Protein AF-A0A972K551-F1 (afdb_monomer)

Solvent-accessible surface area (backbone atoms only — not comparable to full-atom values): 10094 Å² total; per-residue (Å²): 132,85,66,71,44,84,49,51,53,70,65,62,35,51,48,51,57,50,45,55,50,32,51,51,47,21,66,74,19,60,88,82,36,58,69,56,17,53,55,23,38,54,51,44,45,54,46,49,53,51,50,55,54,34,23,73,74,47,55,75,64,53,15,46,87,62,28,58,62,60,68,68,56,25,56,49,48,54,52,28,50,75,71,72,62,58,82,88,54,90,62,55,42,43,60,56,28,51,49,50,52,50,47,52,51,28,50,48,51,20,34,52,31,49,50,51,52,54,52,50,53,55,36,52,75,70,68,43,84,66,73,28,97,83,71,46,57,78,66,52,62,53,47,39,50,52,50,21,54,50,25,48,52,48,36,54,53,50,50,54,53,48,54,49,50,48,55,51,50,21,62,75,71,72,36,64,54,70,58,19,57,71,74,16,43,42,108

Sequence (187 aa):
MKQEVYVWDILVRVFHWSLVLFFLLAYLSGDEWDDLHIYSGYIILALLVTRIVWGFIGSRYARFSGFVTSPEKMLSYLKDLLSGKPEHYVGHNPAGGWMILALLLSLSLTGLTGYALEQGYQLMDMGIPVVVEQLVDDDEEELLEEVHEFFAGLSLFLIGVHVLGVLVSSRVHKENLIKAMITGYKQ

Secondary structure (DSSP, 8-state):
-PPPEE-S-HHHHHHHHHHHHHHHHHHHHTTT-HHHHHHHHHHHHHHHHHHHHHHHHS-TTTSHHHH---HHHHHHHHHHHHTT-PPP-SS--HHHHHHHHHHHHHHHHHHHHHHHHHHHHHHHHTT---S-TTT--HHHHHHHHHHHHHHHHHHHHHHHHHHHHHHHHHHHHT--HHHHHHHSEE-

Nearest PDB structures (foldseek):
  2cmr-assembly1_A  TM=3.901E-01  e=1.584E+00  Human immunodeficiency virus 1
  5c21-assembly1_A  TM=4.285E-01  e=6.332E+00  Escherichia coli
  5c21-assembly1_B  TM=2.983E-01  e=4.705E+00  Escherichia coli

Structure (mmCIF, N/CA/C/O backbone):
data_AF-A0A972K551-F1
#
_entry.id   AF-A0A972K551-F1
#
loop_
_atom_site.group_PDB
_atom_site.id
_atom_site.type_symbol
_atom_site.label_atom_id
_atom_site.label_alt_id
_atom_site.label_comp_id
_atom_site.label_asym_id
_atom_site.label_entity_id
_atom_site.label_seq_id
_atom_site.pdbx_PDB_ins_code
_atom_site.Cartn_x
_atom_site.Cartn_y
_atom_site.Cartn_z
_atom_site.occupancy
_atom_site.B_iso_or_equiv
_atom_site.auth_seq_id
_atom_site.auth_comp_id
_atom_site.auth_asym_id
_atom_site.auth_atom_id
_atom_site.pdbx_PDB_model_num
ATOM 1 N N . MET A 1 1 ? -20.601 -12.471 25.475 1.00 50.19 1 MET A N 1
ATOM 2 C CA . MET A 1 1 ? -20.518 -12.685 24.014 1.00 50.19 1 MET A CA 1
ATOM 3 C C . MET A 1 1 ? -19.656 -11.574 23.444 1.00 50.19 1 MET A C 1
ATOM 5 O O . MET A 1 1 ? -19.957 -10.426 23.743 1.00 50.19 1 MET A O 1
ATOM 9 N N . LYS A 1 2 ? -18.568 -11.883 22.727 1.00 59.91 2 LYS A N 1
ATOM 10 C CA . LYS A 1 2 ? -17.804 -10.845 22.016 1.00 59.91 2 LYS A CA 1
ATOM 11 C C . LYS A 1 2 ? -18.680 -10.322 20.872 1.00 59.91 2 LYS A C 1
ATOM 13 O O . LYS A 1 2 ? -19.263 -11.141 20.163 1.00 59.91 2 LYS A O 1
ATOM 18 N N . GLN A 1 3 ? -18.866 -9.009 20.768 1.00 73.25 3 GLN A N 1
ATOM 19 C CA . GLN A 1 3 ? -19.660 -8.414 19.693 1.00 73.25 3 GLN A CA 1
ATOM 20 C C . GLN A 1 3 ? -18.787 -8.329 18.442 1.00 73.25 3 GLN A C 1
ATOM 22 O O . GLN A 1 3 ? -17.761 -7.664 18.465 1.00 73.25 3 GLN A O 1
ATOM 27 N N . GLU A 1 4 ? -19.180 -9.011 17.368 1.00 80.69 4 GLU A N 1
ATOM 28 C CA . GLU A 1 4 ? -18.451 -8.959 16.101 1.00 80.69 4 GLU A CA 1
ATOM 29 C C . GLU A 1 4 ? -18.972 -7.810 15.233 1.00 80.69 4 GLU A C 1
ATOM 31 O O . GLU A 1 4 ? -20.173 -7.703 14.977 1.00 80.69 4 GLU A O 1
ATOM 36 N N . VAL A 1 5 ? -18.067 -6.950 14.768 1.00 84.12 5 VAL A N 1
ATOM 37 C CA . VAL A 1 5 ? -18.377 -5.831 13.869 1.00 84.12 5 VAL A CA 1
ATOM 38 C C . VAL A 1 5 ? -17.837 -6.151 12.482 1.00 84.12 5 VAL A C 1
ATOM 40 O O . VAL A 1 5 ? -16.677 -6.534 12.333 1.00 84.12 5 VAL A O 1
ATOM 43 N N . TYR A 1 6 ? -18.670 -5.988 11.453 1.00 87.75 6 TYR A N 1
ATOM 44 C CA . TYR A 1 6 ? -18.227 -6.100 10.065 1.00 87.75 6 TYR A CA 1
ATOM 45 C C . TYR A 1 6 ? -17.461 -4.836 9.665 1.00 87.75 6 TYR A C 1
ATOM 47 O O . TYR A 1 6 ? -18.050 -3.759 9.552 1.00 87.75 6 TYR A O 1
ATOM 55 N N . VAL A 1 7 ? -16.148 -4.968 9.484 1.00 87.00 7 VAL A N 1
ATOM 56 C CA . VAL A 1 7 ? -15.240 -3.841 9.226 1.00 87.00 7 VAL A CA 1
ATOM 57 C C . VAL A 1 7 ? -14.707 -3.889 7.799 1.00 87.00 7 VAL A C 1
ATOM 59 O O . VAL A 1 7 ? -14.748 -2.880 7.099 1.00 87.00 7 VAL A O 1
ATOM 62 N N . TRP A 1 8 ? -14.244 -5.052 7.340 1.00 88.69 8 TRP A N 1
ATOM 63 C CA . TRP A 1 8 ? -13.616 -5.180 6.023 1.00 88.69 8 TRP A CA 1
ATOM 64 C C . TRP A 1 8 ? -14.617 -5.710 5.019 1.00 88.69 8 TRP A C 1
ATOM 66 O O . TRP A 1 8 ? -15.033 -6.860 5.130 1.00 88.69 8 TRP A O 1
ATOM 76 N N . ASP A 1 9 ? -14.984 -4.898 4.030 1.00 92.81 9 ASP A N 1
ATOM 77 C CA . ASP A 1 9 ? -15.837 -5.356 2.938 1.00 92.81 9 ASP A CA 1
ATOM 78 C C . ASP A 1 9 ? -15.111 -6.343 2.006 1.00 92.81 9 ASP A C 1
ATOM 80 O O . ASP A 1 9 ? -13.885 -6.464 2.023 1.00 92.81 9 ASP A O 1
ATOM 84 N N . ILE A 1 10 ? -15.884 -7.099 1.219 1.00 94.12 10 ILE A N 1
ATOM 85 C CA . ILE A 1 10 ? -15.344 -8.152 0.347 1.00 94.12 10 ILE A CA 1
ATOM 86 C C . ILE A 1 10 ? -14.331 -7.613 -0.666 1.00 94.12 10 ILE A C 1
ATOM 88 O O . ILE A 1 10 ? -13.338 -8.288 -0.922 1.00 94.12 10 ILE A O 1
ATOM 92 N N . LEU A 1 11 ? -14.536 -6.402 -1.196 1.00 94.00 11 LEU A N 1
ATOM 93 C CA . LEU A 1 11 ? -13.648 -5.822 -2.199 1.00 94.00 11 LEU A CA 1
ATOM 94 C C . LEU A 1 11 ? -12.282 -5.536 -1.582 1.00 94.00 11 LEU A C 1
ATOM 96 O O . LEU A 1 11 ? -11.270 -5.918 -2.160 1.00 94.00 11 LEU A O 1
ATOM 100 N N . VAL A 1 12 ? -12.243 -4.953 -0.379 1.00 95.00 12 VAL A N 1
ATOM 101 C CA . VAL A 1 12 ? -10.981 -4.706 0.340 1.00 95.00 12 VAL A CA 1
ATOM 102 C C . VAL A 1 12 ? -10.237 -6.012 0.629 1.00 95.00 12 VAL A C 1
ATOM 104 O O . VAL A 1 12 ? -9.014 -6.057 0.501 1.00 95.00 12 VAL A O 1
ATOM 107 N N . ARG A 1 13 ? -10.954 -7.089 0.978 1.00 96.25 13 ARG A N 1
ATOM 108 C CA . ARG A 1 13 ? -10.337 -8.401 1.246 1.00 96.25 13 ARG A CA 1
ATOM 109 C C . ARG A 1 13 ? -9.777 -9.050 -0.013 1.00 96.25 13 ARG A C 1
ATOM 111 O O . ARG A 1 13 ? -8.641 -9.514 0.015 1.00 96.25 13 ARG A O 1
ATOM 118 N N . VAL A 1 14 ? -10.546 -9.055 -1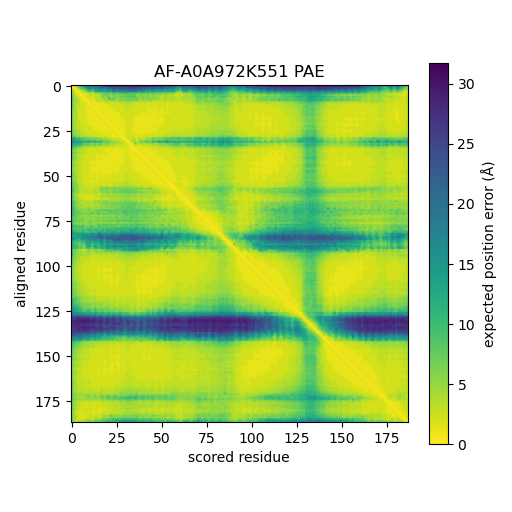.101 1.00 97.31 14 VAL A N 1
ATOM 119 C CA . VAL A 1 14 ? -10.090 -9.578 -2.397 1.00 97.31 14 VAL A CA 1
ATOM 120 C C . VAL A 1 14 ? -8.883 -8.783 -2.879 1.00 97.31 14 VAL A C 1
ATOM 122 O O . VAL A 1 14 ? -7.848 -9.382 -3.135 1.00 97.31 14 VAL A O 1
ATOM 125 N N . PHE A 1 15 ? -8.967 -7.449 -2.884 1.00 97.50 15 PHE A N 1
ATOM 126 C CA . PHE A 1 15 ? -7.841 -6.578 -3.219 1.00 97.50 15 PHE A CA 1
ATOM 127 C C . PHE A 1 15 ? -6.585 -6.938 -2.422 1.00 97.50 15 PHE A C 1
ATOM 129 O O . PHE A 1 15 ? -5.532 -7.138 -3.011 1.00 97.50 15 PHE A O 1
ATOM 136 N N . HIS A 1 16 ? -6.694 -7.049 -1.097 1.00 98.06 16 HIS A N 1
ATOM 137 C CA . HIS A 1 16 ? -5.543 -7.302 -0.236 1.00 98.06 16 HIS A CA 1
ATOM 138 C C . HIS A 1 16 ? -4.875 -8.643 -0.539 1.00 98.06 16 HIS A C 1
ATOM 140 O O . HIS A 1 16 ? -3.664 -8.697 -0.723 1.00 98.06 16 HIS A O 1
ATOM 146 N N . TRP A 1 17 ? -5.641 -9.735 -0.590 1.00 98.19 17 TRP A N 1
ATOM 147 C CA . TRP A 1 17 ? -5.058 -11.060 -0.818 1.00 98.19 17 TRP A CA 1
ATOM 148 C C . TRP A 1 17 ? -4.560 -11.242 -2.252 1.00 98.19 17 TRP A C 1
ATOM 150 O O . TRP A 1 17 ? -3.540 -11.897 -2.450 1.00 98.19 17 TRP A O 1
ATOM 160 N N . SER A 1 18 ? -5.211 -10.610 -3.232 1.00 98.44 18 SER A N 1
ATOM 161 C CA . SER A 1 18 ? -4.682 -10.520 -4.592 1.00 98.44 18 SER A CA 1
ATOM 162 C C . SER A 1 18 ? -3.380 -9.723 -4.627 1.00 98.44 18 SER A C 1
ATOM 164 O O . SER A 1 18 ? -2.417 -10.186 -5.224 1.00 98.44 18 SER A O 1
ATOM 166 N N . LEU A 1 19 ? -3.306 -8.577 -3.944 1.00 98.56 19 LEU A N 1
ATOM 167 C CA . LEU A 1 19 ? -2.094 -7.761 -3.897 1.00 98.56 19 LEU A CA 1
ATOM 168 C C . LEU A 1 19 ? -0.929 -8.530 -3.267 1.00 98.56 19 LEU A C 1
ATOM 170 O O . LEU A 1 19 ? 0.165 -8.508 -3.812 1.00 98.56 19 LEU A O 1
ATOM 174 N N . VAL A 1 20 ? -1.167 -9.253 -2.167 1.00 98.38 20 VAL A N 1
ATOM 175 C CA . VAL A 1 20 ? -0.150 -10.117 -1.542 1.00 98.38 20 VAL A CA 1
ATOM 176 C C . VAL A 1 20 ? 0.344 -11.180 -2.522 1.00 98.38 20 VAL A C 1
ATOM 178 O O . VAL A 1 20 ? 1.550 -11.364 -2.656 1.00 98.38 20 VAL A O 1
ATOM 181 N N . LEU A 1 21 ? -0.568 -11.866 -3.218 1.00 98.50 21 LEU A N 1
ATOM 182 C CA . LEU A 1 21 ? -0.208 -12.894 -4.193 1.00 98.50 21 LEU A CA 1
ATOM 183 C C . LEU A 1 21 ? 0.630 -12.318 -5.340 1.00 98.50 21 LEU A C 1
ATOM 185 O O . LEU A 1 21 ? 1.715 -12.822 -5.602 1.00 98.50 21 LEU A O 1
ATOM 189 N N . PHE A 1 22 ? 0.148 -11.269 -6.006 1.00 98.50 22 PHE A N 1
ATOM 190 C CA . PHE A 1 22 ? 0.832 -10.714 -7.174 1.00 98.50 22 PHE A CA 1
ATOM 191 C C . PHE A 1 22 ? 2.119 -9.980 -6.812 1.00 98.50 22 PHE A C 1
ATOM 193 O O . PHE A 1 22 ? 3.065 -10.042 -7.586 1.00 98.50 22 PHE A O 1
ATOM 200 N N . PHE A 1 23 ? 2.209 -9.364 -5.630 1.00 98.25 23 PHE A N 1
ATOM 201 C CA . PHE A 1 23 ? 3.476 -8.821 -5.139 1.00 98.25 23 PHE A CA 1
ATOM 202 C C . PHE A 1 23 ? 4.516 -9.927 -4.942 1.00 98.25 23 PHE A C 1
ATOM 204 O O . PHE A 1 23 ? 5.654 -9.773 -5.367 1.00 98.25 23 PHE A O 1
ATOM 211 N N . LEU A 1 24 ? 4.133 -11.058 -4.334 1.00 97.62 24 LEU A N 1
ATOM 212 C CA . LEU A 1 24 ? 5.043 -12.194 -4.168 1.00 97.62 24 LEU A CA 1
ATOM 213 C C . LEU A 1 24 ? 5.463 -12.793 -5.511 1.00 97.62 24 LEU A C 1
ATOM 215 O O . LEU A 1 24 ? 6.631 -13.130 -5.665 1.00 97.62 24 LEU A O 1
ATOM 219 N N . LEU A 1 25 ? 4.536 -12.915 -6.466 1.00 97.94 25 LEU A N 1
ATOM 220 C CA . LEU A 1 25 ? 4.863 -13.380 -7.814 1.00 97.94 25 LEU A CA 1
ATOM 221 C C . LEU A 1 25 ? 5.857 -12.431 -8.485 1.00 97.94 25 LEU A C 1
ATOM 223 O O . LEU A 1 25 ? 6.923 -12.896 -8.861 1.00 97.94 25 LEU A O 1
ATOM 227 N N . ALA A 1 26 ? 5.559 -11.128 -8.531 1.00 97.44 26 ALA A N 1
ATOM 228 C CA . ALA A 1 26 ? 6.435 -10.121 -9.128 1.00 97.44 26 ALA A CA 1
ATOM 229 C C . ALA A 1 26 ? 7.831 -10.111 -8.488 1.00 97.44 26 ALA A C 1
ATOM 231 O O . ALA A 1 26 ? 8.835 -10.096 -9.190 1.00 97.44 26 ALA A O 1
ATOM 232 N N . TYR A 1 27 ? 7.902 -10.148 -7.155 1.00 95.62 27 TYR A N 1
ATOM 233 C CA . TYR A 1 27 ? 9.174 -10.095 -6.437 1.00 95.62 27 TYR A CA 1
ATOM 234 C C . TYR A 1 27 ? 10.030 -11.347 -6.661 1.00 95.62 27 TYR A C 1
ATOM 236 O O . TYR A 1 27 ? 11.239 -11.240 -6.808 1.00 95.62 27 TYR A O 1
ATOM 244 N N . LEU A 1 28 ? 9.419 -12.537 -6.691 1.00 96.06 28 LEU A N 1
ATOM 245 C CA . LEU A 1 28 ? 10.151 -13.791 -6.899 1.00 96.06 28 LEU A CA 1
ATOM 246 C C . LEU A 1 28 ? 10.519 -14.040 -8.364 1.00 96.06 28 LEU A C 1
ATOM 248 O O . LEU A 1 28 ? 11.421 -14.828 -8.624 1.00 96.06 28 LEU A O 1
ATOM 252 N N . SER A 1 29 ? 9.805 -13.425 -9.306 1.00 96.31 29 SER A N 1
ATOM 253 C CA . SER A 1 29 ? 10.041 -13.603 -10.737 1.00 96.31 29 SER A CA 1
ATOM 254 C C . SER A 1 29 ? 10.959 -12.551 -11.353 1.00 96.31 29 SER A C 1
ATOM 256 O O . SER A 1 29 ? 11.309 -12.716 -12.514 1.00 96.31 29 SER A O 1
ATOM 258 N N . GLY A 1 30 ? 11.312 -11.489 -10.618 1.00 87.81 30 GLY A N 1
ATOM 259 C CA . GLY A 1 30 ? 11.998 -10.308 -11.159 1.00 87.81 30 GLY A CA 1
ATOM 260 C C . GLY A 1 30 ? 13.352 -10.571 -11.819 1.00 87.81 30 GLY A C 1
ATOM 261 O O . GLY A 1 30 ? 13.707 -9.832 -12.722 1.00 87.81 30 GLY A O 1
ATOM 262 N N . ASP A 1 31 ? 14.057 -11.635 -11.422 1.00 84.25 31 ASP A N 1
ATOM 263 C CA . ASP A 1 31 ? 15.406 -11.931 -11.933 1.00 84.25 31 ASP A CA 1
ATOM 264 C C . ASP A 1 31 ? 15.439 -13.028 -13.013 1.00 84.25 31 ASP A C 1
ATOM 266 O O . ASP A 1 31 ? 16.435 -13.178 -13.720 1.00 84.25 31 ASP A O 1
ATOM 270 N N . GLU A 1 32 ? 14.398 -13.864 -13.100 1.00 88.44 32 GLU A N 1
ATOM 271 C CA . GLU A 1 32 ? 14.419 -15.074 -13.940 1.00 88.44 32 GLU A CA 1
ATOM 272 C C . GLU A 1 32 ? 13.278 -15.136 -14.961 1.00 88.44 32 GLU A C 1
ATOM 274 O O . GLU A 1 32 ? 13.456 -15.736 -16.023 1.00 88.44 32 GLU A O 1
ATOM 279 N N . TRP A 1 33 ? 12.102 -14.577 -14.649 1.00 92.50 33 TRP A N 1
ATOM 280 C CA . TRP A 1 33 ? 10.877 -14.728 -15.443 1.00 92.50 33 TRP A CA 1
ATOM 281 C C . TRP A 1 33 ? 10.208 -13.368 -15.701 1.00 92.50 33 TRP A C 1
ATOM 283 O O . TRP A 1 33 ? 9.172 -13.052 -15.102 1.00 92.50 33 TRP A O 1
ATOM 293 N N . ASP A 1 34 ? 10.773 -12.612 -16.644 1.00 90.38 34 ASP A N 1
ATOM 294 C CA . ASP A 1 34 ? 10.362 -11.245 -17.008 1.00 90.38 34 ASP A CA 1
ATOM 295 C C . ASP A 1 34 ? 8.859 -11.128 -17.283 1.00 90.38 34 ASP A C 1
ATOM 297 O O . ASP A 1 34 ? 8.176 -10.314 -16.662 1.00 90.38 34 ASP A O 1
ATOM 301 N N . ASP A 1 35 ? 8.298 -12.012 -18.117 1.00 94.81 35 ASP A N 1
ATOM 302 C CA . ASP A 1 35 ? 6.862 -12.021 -18.425 1.00 94.81 35 ASP A CA 1
ATOM 303 C C . ASP A 1 35 ? 6.011 -12.079 -17.147 1.00 94.81 35 ASP A C 1
ATOM 305 O O . ASP A 1 35 ? 5.054 -11.320 -16.972 1.00 94.81 35 ASP A O 1
ATOM 309 N N . LEU A 1 36 ? 6.353 -12.982 -16.219 1.00 97.12 36 LEU A N 1
ATOM 310 C CA . LEU A 1 36 ? 5.590 -13.134 -14.982 1.00 97.12 36 LEU A CA 1
ATOM 311 C C . LEU A 1 36 ? 5.729 -11.896 -14.092 1.00 97.12 36 LEU A C 1
ATOM 313 O O . LEU A 1 36 ? 4.741 -11.506 -13.459 1.00 97.12 36 LEU A O 1
ATOM 317 N N . HIS A 1 37 ? 6.909 -11.274 -14.066 1.00 97.56 37 HIS A N 1
ATOM 318 C CA . HIS A 1 37 ? 7.152 -10.033 -13.338 1.00 97.56 37 HIS A CA 1
ATOM 319 C C . HIS A 1 37 ? 6.289 -8.896 -13.897 1.00 97.56 37 HIS A C 1
ATOM 321 O O . HIS A 1 37 ? 5.494 -8.303 -13.160 1.00 97.56 37 HIS A O 1
ATOM 327 N N . ILE A 1 38 ? 6.358 -8.672 -15.211 1.00 96.50 38 ILE A N 1
ATOM 328 C CA . ILE A 1 38 ? 5.651 -7.606 -15.929 1.00 96.50 38 ILE A CA 1
ATOM 329 C C . ILE A 1 38 ? 4.132 -7.767 -15.786 1.00 96.50 38 ILE A C 1
ATOM 331 O O . ILE A 1 38 ? 3.441 -6.845 -15.336 1.00 96.50 38 ILE A O 1
ATOM 335 N N . TYR A 1 39 ? 3.586 -8.957 -16.076 1.00 97.81 39 TYR A N 1
ATOM 336 C CA . TYR A 1 39 ? 2.144 -9.199 -15.944 1.00 97.81 39 TYR A CA 1
ATOM 337 C C . TYR A 1 39 ? 1.663 -9.056 -14.496 1.00 97.81 39 TYR A C 1
ATOM 339 O O . TYR A 1 39 ? 0.578 -8.515 -14.256 1.00 97.81 39 TYR A O 1
ATOM 347 N N . SER A 1 40 ? 2.461 -9.495 -13.517 1.00 98.25 40 SER A N 1
ATOM 348 C CA . SER A 1 40 ? 2.142 -9.284 -12.101 1.00 98.25 40 SER A CA 1
ATOM 349 C C . SER A 1 40 ? 2.135 -7.793 -11.750 1.00 98.25 40 SER A C 1
ATOM 351 O O . SER A 1 40 ? 1.209 -7.340 -11.074 1.00 98.25 40 SER A O 1
ATOM 353 N N . GLY A 1 41 ? 3.090 -7.014 -12.267 1.00 98.00 41 GLY A N 1
ATOM 354 C CA . GLY A 1 41 ? 3.145 -5.557 -12.133 1.00 98.00 41 GLY A CA 1
ATOM 355 C C . GLY A 1 41 ? 1.894 -4.855 -12.671 1.00 98.00 41 GLY A C 1
ATOM 356 O O . GLY A 1 41 ? 1.288 -4.037 -11.973 1.00 98.00 41 GLY A O 1
ATOM 357 N N . TYR A 1 42 ? 1.420 -5.233 -13.861 1.00 98.31 42 TYR A N 1
ATOM 358 C CA . TYR A 1 42 ? 0.181 -4.687 -14.431 1.00 98.31 42 TYR A CA 1
ATOM 359 C C . TYR A 1 42 ? -1.056 -5.017 -13.593 1.00 98.31 42 TYR A C 1
ATOM 361 O O . TYR A 1 42 ? -1.925 -4.161 -13.386 1.00 98.31 42 TYR A O 1
ATOM 369 N N . ILE A 1 43 ? -1.139 -6.238 -13.059 1.00 98.50 43 ILE A N 1
ATOM 370 C CA . ILE A 1 43 ? -2.238 -6.624 -12.171 1.00 98.50 43 ILE A CA 1
ATOM 371 C C . ILE A 1 43 ? -2.180 -5.826 -10.864 1.00 98.50 43 ILE A C 1
ATOM 373 O O . ILE A 1 43 ? -3.217 -5.345 -10.401 1.00 98.50 43 ILE A O 1
ATOM 377 N N . ILE A 1 44 ? -0.990 -5.624 -10.288 1.00 98.69 44 ILE A N 1
ATOM 378 C CA . ILE A 1 44 ? -0.795 -4.769 -9.110 1.00 98.69 44 ILE A CA 1
ATOM 379 C C . ILE A 1 44 ? -1.283 -3.346 -9.399 1.00 98.69 44 ILE A C 1
ATOM 381 O O . ILE A 1 44 ? -2.087 -2.827 -8.626 1.00 98.69 44 ILE A O 1
ATOM 385 N N . LEU A 1 45 ? -0.890 -2.733 -10.519 1.00 98.44 45 LEU A N 1
ATOM 386 C CA . LEU A 1 45 ? -1.364 -1.398 -10.905 1.00 98.44 45 LEU A CA 1
ATOM 387 C C . LEU A 1 45 ? -2.895 -1.329 -11.002 1.00 98.44 45 LEU A C 1
ATOM 389 O O . LEU A 1 45 ? -3.515 -0.424 -10.436 1.00 98.44 45 LEU A O 1
ATOM 393 N N . ALA A 1 46 ? -3.530 -2.311 -11.646 1.00 98.38 46 ALA A N 1
ATOM 394 C CA . ALA A 1 46 ? -4.989 -2.377 -11.747 1.00 98.38 46 ALA A CA 1
ATOM 395 C C . ALA A 1 46 ? -5.669 -2.513 -10.367 1.00 98.38 46 ALA A C 1
ATOM 397 O O . ALA A 1 46 ? -6.686 -1.862 -10.085 1.00 98.38 46 ALA A O 1
ATOM 398 N N . LEU A 1 47 ? -5.091 -3.322 -9.474 1.00 98.50 47 LEU A N 1
ATOM 399 C CA . LEU A 1 47 ? -5.537 -3.458 -8.087 1.00 98.50 47 LEU A CA 1
ATOM 400 C C . LEU A 1 47 ? -5.394 -2.133 -7.324 1.00 98.50 47 LEU A C 1
ATOM 402 O O . LEU A 1 47 ? -6.326 -1.737 -6.619 1.00 98.50 47 LEU A O 1
ATOM 406 N N . LEU A 1 48 ? -4.269 -1.428 -7.474 1.00 98.25 48 LEU A N 1
ATOM 407 C CA . LEU A 1 48 ? -4.015 -0.139 -6.823 1.00 98.25 48 LEU A CA 1
ATOM 408 C C . LEU A 1 48 ? -5.024 0.919 -7.269 1.00 98.25 48 LEU A C 1
ATOM 410 O O . LEU A 1 48 ? -5.640 1.555 -6.414 1.00 98.25 48 LEU A O 1
ATOM 414 N N . VAL A 1 49 ? -5.278 1.049 -8.576 1.00 98.25 49 VAL A N 1
ATOM 415 C CA . VAL A 1 49 ? -6.313 1.951 -9.111 1.00 98.25 49 VAL A CA 1
ATOM 416 C C . VAL A 1 49 ? -7.672 1.628 -8.492 1.00 98.25 49 VAL A C 1
ATOM 418 O O . VAL A 1 49 ? -8.345 2.515 -7.959 1.00 98.25 49 VAL A O 1
ATOM 421 N N . THR A 1 50 ? -8.047 0.346 -8.475 1.00 97.38 50 THR A N 1
ATOM 422 C CA . THR A 1 50 ? -9.301 -0.114 -7.862 1.00 97.38 50 THR A CA 1
ATOM 423 C C . THR A 1 50 ? -9.380 0.290 -6.390 1.00 97.38 50 THR A C 1
ATOM 425 O O . THR A 1 50 ? -10.398 0.817 -5.931 1.00 97.38 50 THR A O 1
ATOM 428 N N . ARG A 1 51 ? -8.298 0.094 -5.629 1.00 97.12 51 ARG A N 1
ATOM 429 C CA . ARG A 1 51 ? -8.257 0.431 -4.205 1.00 97.12 51 ARG A CA 1
ATOM 430 C C . ARG A 1 51 ? -8.313 1.928 -3.952 1.00 97.12 51 ARG A C 1
ATOM 432 O O . ARG A 1 51 ? -8.995 2.323 -3.002 1.00 97.12 51 ARG A O 1
ATOM 439 N N . ILE A 1 52 ? -7.619 2.730 -4.759 1.00 96.88 52 ILE A N 1
ATOM 440 C CA . ILE A 1 52 ? -7.623 4.193 -4.678 1.00 96.88 52 ILE A CA 1
ATOM 441 C C . ILE A 1 52 ? -9.046 4.699 -4.903 1.00 96.88 52 ILE A C 1
ATOM 443 O O . ILE A 1 52 ? -9.578 5.389 -4.036 1.00 96.88 52 ILE A O 1
ATOM 447 N N . VAL A 1 53 ? -9.711 4.268 -5.981 1.00 97.31 53 VAL A N 1
ATOM 448 C CA . VAL A 1 53 ? -11.115 4.617 -6.260 1.00 97.31 53 VAL A CA 1
ATOM 449 C C . VAL A 1 53 ? -12.018 4.199 -5.096 1.00 97.31 53 VAL A C 1
ATOM 451 O O . VAL A 1 53 ? -12.774 5.018 -4.565 1.00 97.31 53 VAL A O 1
ATOM 454 N N . TRP A 1 54 ? -11.891 2.959 -4.615 1.00 96.88 54 TRP A N 1
ATOM 455 C CA . TRP A 1 54 ? -12.672 2.469 -3.474 1.00 96.88 54 TRP A CA 1
ATOM 456 C C . TRP A 1 54 ? -12.380 3.230 -2.170 1.00 96.88 54 TRP A C 1
ATOM 458 O O . TRP A 1 54 ? -13.237 3.331 -1.295 1.00 96.88 54 TRP A O 1
ATOM 468 N N . GLY A 1 55 ? -11.192 3.821 -2.038 1.00 95.44 55 GLY A N 1
ATOM 469 C CA . GLY A 1 55 ? -10.819 4.703 -0.935 1.00 95.44 55 GLY A CA 1
ATOM 470 C C . GLY A 1 55 ? -11.573 6.033 -0.918 1.00 95.44 55 GLY A C 1
ATOM 471 O O . GLY A 1 55 ? -11.643 6.672 0.130 1.00 95.44 55 GLY A O 1
ATOM 472 N N . PHE A 1 56 ? -12.211 6.427 -2.019 1.00 95.69 56 PHE A N 1
ATOM 473 C CA . PHE A 1 56 ? -13.075 7.608 -2.057 1.00 95.69 56 PHE A CA 1
ATOM 474 C C . PHE A 1 56 ? -14.559 7.247 -1.942 1.00 95.69 56 PHE A C 1
ATOM 476 O O . PHE A 1 56 ? -15.274 7.848 -1.138 1.00 95.69 56 PHE A O 1
ATOM 483 N N . ILE A 1 57 ? -15.023 6.243 -2.694 1.00 95.69 57 ILE A N 1
ATOM 484 C CA . ILE A 1 57 ? -16.464 5.948 -2.832 1.00 95.69 57 ILE A CA 1
ATOM 485 C C . ILE A 1 57 ? -16.950 4.720 -2.048 1.00 95.69 57 ILE A C 1
ATOM 487 O O . ILE A 1 57 ? -18.156 4.498 -1.959 1.00 95.69 57 ILE A O 1
ATOM 491 N N . GLY A 1 58 ? -16.041 3.924 -1.478 1.00 92.00 58 GLY A N 1
ATOM 492 C CA . GLY A 1 58 ? -16.342 2.612 -0.901 1.00 92.00 58 GLY A CA 1
ATOM 493 C C . GLY A 1 58 ? -17.126 2.632 0.416 1.00 92.00 58 GLY A C 1
ATOM 494 O O . GLY A 1 58 ? -17.801 3.601 0.783 1.00 92.00 58 GLY A O 1
ATOM 495 N N . SER A 1 59 ? -17.043 1.527 1.159 1.00 91.56 59 SER A N 1
ATOM 496 C CA . SER A 1 59 ? -17.708 1.373 2.460 1.00 91.56 59 SER A CA 1
ATOM 497 C C . SER A 1 59 ? -17.131 2.316 3.532 1.00 91.56 59 SER A C 1
ATOM 499 O O . SER A 1 59 ? -16.033 2.854 3.390 1.00 91.56 59 SER A O 1
ATOM 501 N N . ARG A 1 60 ? -17.861 2.513 4.641 1.00 87.50 60 ARG A N 1
ATOM 502 C CA . ARG A 1 60 ? -17.472 3.419 5.746 1.00 87.50 60 ARG A CA 1
ATOM 503 C C . ARG A 1 60 ? -16.019 3.228 6.201 1.00 87.50 60 ARG A C 1
ATOM 505 O O . ARG A 1 60 ? -15.332 4.217 6.424 1.00 87.50 60 ARG A O 1
ATOM 512 N N . TYR A 1 61 ? -15.579 1.980 6.348 1.00 87.69 61 TYR A N 1
ATOM 513 C CA . TYR A 1 61 ? -14.240 1.645 6.844 1.00 87.69 61 TYR A CA 1
ATOM 514 C C . TYR A 1 61 ? -13.183 1.551 5.733 1.00 87.69 61 TYR A C 1
ATOM 516 O O . TYR A 1 61 ? -11.989 1.543 6.027 1.00 87.69 61 TYR A O 1
ATOM 524 N N . ALA A 1 62 ? -13.604 1.515 4.464 1.00 90.56 62 ALA A N 1
ATOM 525 C CA . ALA A 1 62 ? -12.711 1.490 3.310 1.00 90.56 62 ALA A CA 1
ATOM 526 C C . ALA A 1 62 ? -12.271 2.886 2.846 1.00 90.56 62 ALA A C 1
ATOM 528 O O . ALA A 1 62 ? -11.235 2.997 2.181 1.00 90.56 62 ALA A O 1
ATOM 529 N N . ARG A 1 63 ? -13.038 3.937 3.173 1.00 93.38 63 ARG A N 1
ATOM 530 C CA . ARG A 1 63 ? -12.749 5.312 2.746 1.00 93.38 63 ARG A CA 1
ATOM 531 C C . ARG A 1 63 ? -11.570 5.922 3.491 1.00 93.38 63 ARG A C 1
ATOM 533 O O . ARG A 1 63 ? -11.512 5.824 4.714 1.00 93.38 63 ARG A O 1
ATOM 540 N N . PHE A 1 64 ? -10.713 6.654 2.782 1.00 92.69 64 PHE A N 1
ATOM 541 C CA . PHE A 1 64 ? -9.568 7.362 3.360 1.00 92.69 64 PHE A CA 1
ATOM 542 C C . PHE A 1 64 ? -9.991 8.324 4.474 1.00 92.69 64 PHE A C 1
ATOM 544 O O . PHE A 1 64 ? -9.398 8.315 5.547 1.00 92.69 64 PHE A O 1
ATOM 551 N N . SER A 1 65 ? -11.086 9.067 4.295 1.00 90.00 65 SER A N 1
ATOM 552 C CA . SER A 1 65 ? -11.608 9.972 5.331 1.00 90.00 65 SER A CA 1
ATOM 553 C C . SER A 1 65 ? -12.040 9.266 6.622 1.00 90.00 65 SER A C 1
ATOM 555 O O . SER A 1 65 ? -12.151 9.908 7.663 1.00 90.00 65 SER A O 1
ATOM 557 N N . GLY A 1 66 ? -12.292 7.954 6.570 1.00 84.94 66 GLY A N 1
ATOM 558 C CA . GLY A 1 66 ? -12.694 7.154 7.723 1.00 84.94 66 GLY A CA 1
ATOM 559 C C . GLY A 1 66 ? -11.531 6.648 8.575 1.00 84.94 66 GLY A C 1
ATOM 560 O O . GLY A 1 66 ? -11.766 6.239 9.710 1.00 84.94 66 GLY A O 1
ATOM 561 N N . PHE A 1 67 ? -10.298 6.652 8.056 1.00 87.88 67 PHE A N 1
ATOM 562 C CA . PHE A 1 67 ? -9.151 6.073 8.763 1.00 87.88 67 PHE A CA 1
ATOM 563 C C . PHE A 1 67 ? -7.852 6.882 8.696 1.00 87.88 67 PHE A C 1
ATOM 565 O O . PHE A 1 67 ? -6.953 6.643 9.501 1.00 87.88 67 PHE A O 1
ATOM 572 N N . VAL A 1 68 ? -7.724 7.824 7.762 1.00 90.50 68 VAL A N 1
ATOM 573 C CA . VAL A 1 68 ? -6.559 8.706 7.673 1.00 90.50 68 VAL A CA 1
ATOM 574 C C . VAL A 1 68 ? -6.719 9.800 8.720 1.00 90.50 68 VAL A C 1
ATOM 576 O O . VAL A 1 68 ? -7.524 10.719 8.581 1.00 90.50 68 VAL A O 1
ATOM 579 N N . THR A 1 69 ? -5.968 9.671 9.810 1.00 89.00 69 THR A N 1
ATOM 580 C CA . THR A 1 69 ? -5.909 10.667 10.883 1.00 89.00 69 THR A CA 1
ATOM 581 C C . THR A 1 69 ? -4.791 11.673 10.636 1.00 89.00 69 THR A C 1
ATOM 583 O O . THR A 1 69 ? -3.854 11.393 9.8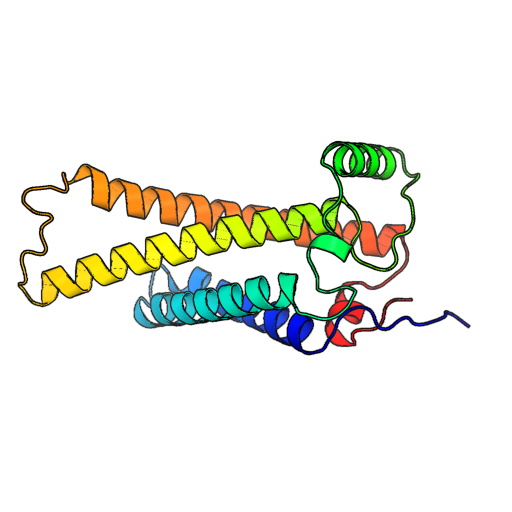89 1.00 89.00 69 THR A O 1
ATOM 586 N N . SER A 1 70 ? -4.827 12.814 11.332 1.00 90.50 70 SER A N 1
ATOM 587 C CA . SER A 1 70 ? -3.732 13.786 11.267 1.00 90.50 70 SER A CA 1
ATOM 588 C C . SER A 1 70 ? -2.388 13.168 11.710 1.00 90.50 70 SER A C 1
ATOM 590 O O . SER A 1 70 ? -2.390 12.222 12.516 1.00 90.50 70 SER A O 1
ATOM 592 N N . PRO A 1 71 ? -1.245 13.667 11.200 1.00 87.19 71 PRO A N 1
ATOM 593 C CA . PRO A 1 71 ? 0.076 13.144 11.553 1.00 87.19 71 PRO A CA 1
ATOM 594 C C . PRO A 1 71 ? 0.344 13.161 13.064 1.00 87.19 71 PRO A C 1
ATOM 596 O O . PRO A 1 71 ? 0.922 12.222 13.606 1.00 87.19 71 PRO A O 1
ATOM 599 N N . GLU A 1 72 ? -0.138 14.183 13.775 1.00 89.38 72 GLU A N 1
ATOM 600 C CA . GLU A 1 72 ? 0.056 14.339 15.222 1.00 89.38 72 GLU A CA 1
ATOM 601 C C . GLU A 1 72 ? -0.642 13.220 15.999 1.00 89.38 72 GLU A C 1
ATOM 603 O O . GLU A 1 72 ? -0.077 12.674 16.947 1.00 89.38 72 GLU A O 1
ATOM 608 N N . LYS A 1 73 ? -1.851 12.828 15.569 1.00 86.06 73 LYS A N 1
ATOM 609 C CA . LYS A 1 73 ? -2.587 11.702 16.165 1.00 86.06 73 LYS A CA 1
ATOM 610 C C . LYS A 1 73 ? -1.885 10.373 15.920 1.00 86.06 73 LYS A C 1
ATOM 612 O O . LYS A 1 73 ? -1.857 9.531 16.812 1.00 86.06 73 LYS A O 1
ATOM 617 N N . MET A 1 74 ? -1.296 10.190 14.739 1.00 89.12 74 MET A N 1
ATOM 618 C CA . MET A 1 74 ? -0.495 9.003 14.444 1.00 89.12 74 MET A CA 1
ATOM 619 C C . MET A 1 74 ? 0.748 8.925 15.336 1.00 89.12 74 MET A C 1
ATOM 621 O O . MET A 1 74 ? 0.984 7.887 15.952 1.00 89.12 74 MET A O 1
ATOM 625 N N . LEU A 1 75 ? 1.483 10.028 15.490 1.00 86.44 75 LEU A N 1
ATOM 626 C CA . LEU A 1 75 ? 2.660 10.078 16.359 1.00 86.44 75 LEU A CA 1
ATOM 627 C C . LEU A 1 75 ? 2.302 9.880 17.838 1.00 86.44 75 LEU A C 1
ATOM 629 O O . LEU A 1 75 ? 3.037 9.199 18.553 1.00 86.44 75 LEU A O 1
ATOM 633 N N . SER A 1 76 ? 1.177 10.439 18.297 1.00 87.12 76 SER A N 1
ATOM 634 C CA . SER A 1 76 ? 0.659 10.183 19.648 1.00 87.12 76 SER A CA 1
ATOM 635 C C . SER A 1 76 ? 0.356 8.702 19.836 1.00 87.12 76 SER A C 1
ATOM 637 O O . SER A 1 76 ? 0.872 8.092 20.765 1.00 87.12 76 SER A O 1
ATOM 639 N N . TYR A 1 77 ? -0.373 8.092 18.898 1.00 85.38 77 TYR A N 1
ATOM 640 C CA . TYR A 1 77 ? -0.715 6.675 18.965 1.00 85.38 77 TYR A CA 1
ATOM 641 C C . TYR A 1 77 ? 0.524 5.771 19.013 1.00 85.38 77 TYR A C 1
ATOM 643 O O . TYR A 1 77 ? 0.551 4.809 19.775 1.00 85.38 77 TYR A O 1
ATOM 651 N N . LEU A 1 78 ? 1.577 6.084 18.249 1.00 83.62 78 LEU A N 1
ATOM 652 C CA . LEU A 1 78 ? 2.839 5.338 18.313 1.00 83.62 78 LEU A CA 1
ATOM 653 C C . LEU A 1 78 ? 3.504 5.440 19.696 1.00 83.62 78 LEU A C 1
ATOM 655 O O . LEU A 1 78 ? 3.992 4.435 20.213 1.00 83.62 78 LEU A O 1
ATOM 659 N N . LYS A 1 79 ? 3.485 6.619 20.330 1.00 85.31 79 LYS A N 1
ATOM 660 C CA . LYS A 1 79 ? 3.979 6.799 21.709 1.00 85.31 79 LYS A CA 1
ATOM 661 C C . LYS A 1 79 ? 3.121 6.039 22.725 1.00 85.31 79 LYS A C 1
ATOM 663 O O . LYS A 1 79 ? 3.658 5.414 23.640 1.00 85.31 79 LYS A O 1
ATOM 668 N N . ASP A 1 80 ? 1.804 6.046 22.552 1.00 83.81 80 ASP A N 1
ATOM 669 C CA . ASP A 1 80 ? 0.861 5.336 23.424 1.00 83.81 80 ASP A CA 1
ATOM 670 C C . ASP A 1 80 ? 1.010 3.813 23.301 1.00 83.81 80 ASP A C 1
ATOM 672 O O . ASP A 1 80 ? 0.947 3.084 24.294 1.00 83.81 80 ASP A O 1
ATOM 676 N N . LEU A 1 81 ? 1.307 3.329 22.094 1.00 80.19 81 LEU A N 1
ATOM 677 C CA . LEU A 1 81 ? 1.626 1.929 21.834 1.00 80.19 81 LEU A CA 1
ATOM 678 C C . LEU A 1 81 ? 2.932 1.512 22.529 1.00 80.19 81 LEU A C 1
ATOM 680 O O . LEU A 1 81 ? 2.965 0.471 23.183 1.00 80.19 81 LEU A O 1
ATOM 684 N N . LEU A 1 82 ? 3.981 2.340 22.448 1.00 79.69 82 LEU A N 1
ATOM 685 C CA . LEU A 1 82 ? 5.268 2.094 23.117 1.00 79.69 82 LEU A CA 1
ATOM 686 C C . LEU A 1 82 ? 5.178 2.185 24.647 1.00 79.69 82 LEU A C 1
ATOM 688 O O . LEU A 1 82 ? 5.912 1.497 25.352 1.00 79.69 82 LEU A O 1
ATOM 692 N N . SER A 1 83 ? 4.270 3.010 25.167 1.00 80.00 83 SER A N 1
ATOM 693 C CA . SER A 1 83 ? 4.022 3.160 26.607 1.00 80.00 83 SER A CA 1
ATOM 694 C C . SER A 1 83 ? 2.994 2.168 27.171 1.00 80.00 83 SER A C 1
ATOM 696 O O . SER A 1 83 ? 2.714 2.187 28.372 1.00 80.00 83 SER A O 1
ATOM 698 N N . GLY A 1 84 ? 2.445 1.278 26.335 1.00 73.12 84 GLY A N 1
ATOM 699 C CA . GLY A 1 84 ? 1.543 0.203 26.755 1.00 73.12 84 GLY A CA 1
ATOM 700 C C . GLY A 1 84 ? 0.109 0.639 27.075 1.00 73.12 84 GLY A C 1
ATOM 701 O O . GLY A 1 84 ? -0.615 -0.122 27.717 1.00 73.1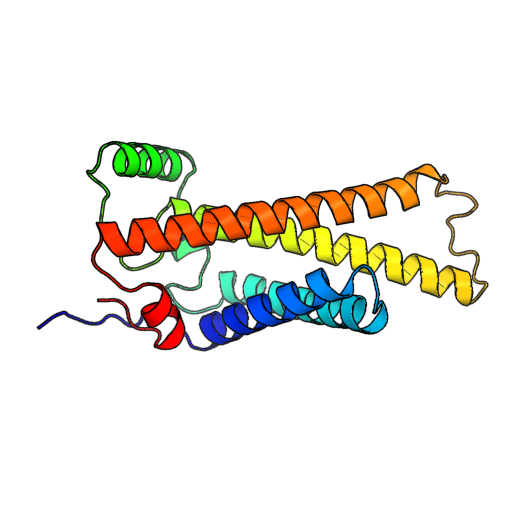2 84 GLY A O 1
ATOM 702 N N . LYS A 1 85 ? -0.327 1.829 26.634 1.00 72.56 85 LYS A N 1
ATOM 703 C CA . LYS A 1 85 ? -1.702 2.339 26.814 1.00 72.56 85 LYS A CA 1
ATOM 704 C C . LYS A 1 85 ? -2.407 2.670 25.484 1.00 72.56 85 LYS A C 1
ATOM 706 O O . LYS A 1 85 ? -2.945 3.768 25.352 1.00 72.56 85 LYS A O 1
ATOM 711 N N . PRO A 1 86 ? -2.424 1.776 24.479 1.00 72.75 86 PRO A N 1
ATOM 712 C CA . PRO A 1 86 ? -3.022 2.111 23.194 1.00 72.75 86 PRO A CA 1
ATOM 713 C C . PRO A 1 86 ? -4.548 2.187 23.284 1.00 72.75 86 PRO A C 1
ATOM 715 O O . PRO A 1 86 ? -5.204 1.286 23.814 1.00 72.75 86 PRO A O 1
ATOM 718 N N . GLU A 1 87 ? -5.117 3.236 22.697 1.00 73.50 87 GLU A N 1
ATOM 719 C CA . GLU A 1 87 ? -6.557 3.334 22.470 1.00 73.50 87 GLU A CA 1
ATOM 720 C C . GLU A 1 87 ? -7.051 2.233 21.515 1.00 73.50 87 GLU A C 1
ATOM 722 O O . GLU A 1 87 ? -6.339 1.785 20.607 1.00 73.50 87 GLU A O 1
ATOM 727 N N . HIS A 1 88 ? -8.295 1.793 21.717 1.00 71.62 88 HIS A N 1
ATOM 728 C CA . HIS A 1 88 ? -8.944 0.797 20.866 1.00 71.62 88 HIS A CA 1
ATOM 729 C C . HIS A 1 88 ? -9.653 1.475 19.689 1.00 71.62 88 HIS A C 1
ATOM 731 O O . HIS A 1 88 ? -10.467 2.377 19.879 1.00 71.62 88 HIS A O 1
ATOM 737 N N . TYR A 1 89 ? -9.350 1.027 18.469 1.00 77.12 89 TYR A N 1
ATOM 738 C CA . TYR A 1 89 ? -9.950 1.535 17.234 1.00 77.12 89 TYR A CA 1
ATOM 739 C C . TYR A 1 89 ? -10.725 0.417 16.537 1.00 77.12 89 TYR A C 1
ATOM 741 O O . TYR A 1 89 ? -10.168 -0.643 16.254 1.00 77.12 89 TYR A O 1
ATOM 749 N N . VAL A 1 90 ? -11.996 0.660 16.198 1.00 69.75 90 VAL A N 1
ATOM 750 C CA . VAL A 1 90 ? -12.853 -0.322 15.501 1.00 69.75 90 VAL A CA 1
ATOM 751 C C . VAL A 1 90 ? -12.392 -0.548 14.054 1.00 69.75 90 VAL A C 1
ATOM 753 O O . VAL A 1 90 ? -12.331 -1.685 13.601 1.00 69.75 90 VAL A O 1
ATOM 756 N N . GLY A 1 91 ? -12.027 0.524 13.342 1.00 76.06 91 GLY A N 1
ATOM 757 C CA . GLY A 1 91 ? -11.465 0.461 11.987 1.00 76.06 91 GLY A CA 1
ATOM 758 C C . GLY A 1 91 ? -9.954 0.218 11.991 1.00 76.06 91 GLY A C 1
ATOM 759 O O . GLY A 1 91 ? -9.442 -0.628 12.732 1.00 76.06 91 GLY A O 1
ATOM 760 N N . HIS A 1 92 ? -9.226 0.992 11.186 1.00 81.88 92 HIS A N 1
ATOM 761 C CA . HIS A 1 92 ? -7.775 1.071 11.323 1.00 81.88 92 HIS A CA 1
ATOM 762 C C . HIS A 1 92 ? -7.412 1.930 12.533 1.00 81.88 92 HIS A C 1
ATOM 764 O O . HIS A 1 92 ? -8.065 2.935 12.817 1.00 81.88 92 HIS A O 1
ATOM 770 N N . ASN A 1 93 ? -6.340 1.546 13.216 1.00 87.06 93 ASN A N 1
ATOM 771 C CA . ASN A 1 93 ? -5.663 2.461 14.123 1.00 87.06 93 ASN A CA 1
ATOM 772 C C . ASN A 1 93 ? -4.867 3.516 13.313 1.00 87.06 93 ASN A C 1
ATOM 774 O O . ASN A 1 93 ? -4.589 3.289 12.128 1.00 87.06 93 ASN A O 1
ATOM 778 N N . PRO A 1 94 ? -4.485 4.654 13.924 1.00 89.12 94 PRO A N 1
ATOM 779 C CA . PRO A 1 94 ? -3.755 5.723 13.240 1.00 89.12 94 PRO A CA 1
ATOM 780 C C . PRO A 1 94 ? -2.493 5.248 12.504 1.00 89.12 94 PRO A C 1
ATOM 782 O O . PRO A 1 94 ? -2.278 5.617 11.352 1.00 89.12 94 PRO A O 1
ATOM 785 N N . ALA A 1 95 ? -1.685 4.381 13.124 1.00 89.31 95 ALA A N 1
ATOM 786 C CA . ALA A 1 95 ? -0.471 3.849 12.500 1.00 89.31 95 ALA A CA 1
ATOM 787 C C . ALA A 1 95 ? -0.775 2.981 11.263 1.00 89.31 95 ALA A C 1
ATOM 789 O O . ALA A 1 95 ? -0.116 3.104 10.235 1.00 89.31 95 ALA A O 1
ATOM 790 N N . GLY A 1 96 ? -1.806 2.139 11.336 1.00 90.88 96 GLY A N 1
ATOM 791 C CA . GLY A 1 96 ? -2.261 1.293 10.237 1.00 90.88 96 GLY A CA 1
ATOM 792 C C . GLY A 1 96 ? -2.815 2.106 9.071 1.00 90.88 96 GLY A C 1
ATOM 793 O O . GLY A 1 96 ? -2.545 1.776 7.920 1.00 90.88 96 GLY A O 1
ATOM 794 N N . GLY A 1 97 ? -3.525 3.203 9.353 1.00 92.69 97 GLY A N 1
ATOM 795 C CA . GLY A 1 97 ? -3.997 4.124 8.320 1.00 92.69 97 GLY A CA 1
ATOM 796 C C . GLY A 1 97 ? -2.852 4.764 7.531 1.00 92.69 97 GLY A C 1
ATOM 797 O O . GLY A 1 97 ? -2.888 4.779 6.302 1.00 92.69 97 GLY A O 1
ATOM 798 N N . TRP A 1 98 ? -1.805 5.220 8.223 1.00 94.56 98 TRP A N 1
ATOM 799 C CA . TRP A 1 98 ? -0.603 5.765 7.583 1.00 94.56 98 TRP A CA 1
ATOM 800 C C . TRP A 1 98 ? 0.217 4.706 6.843 1.00 94.56 98 TRP A C 1
ATOM 802 O O . TRP A 1 98 ? 0.715 4.982 5.756 1.00 94.56 98 TRP A O 1
ATOM 812 N N . MET A 1 99 ? 0.299 3.481 7.371 1.00 96.06 99 MET A N 1
ATOM 813 C CA . MET A 1 99 ? 0.950 2.364 6.681 1.00 96.06 99 MET A CA 1
ATOM 814 C C . MET A 1 99 ? 0.271 2.042 5.343 1.00 96.06 99 MET A C 1
ATOM 816 O O . MET A 1 99 ? 0.953 1.785 4.357 1.00 96.06 99 MET A O 1
ATOM 820 N N . ILE A 1 100 ? -1.063 2.110 5.272 1.00 95.50 100 ILE A N 1
ATOM 821 C CA . ILE A 1 100 ? -1.792 1.930 4.007 1.00 95.50 100 ILE A CA 1
ATOM 822 C C . ILE A 1 100 ? -1.406 3.006 2.996 1.00 95.50 100 ILE A C 1
ATOM 824 O O . ILE A 1 100 ? -1.177 2.679 1.837 1.00 95.50 100 ILE A O 1
ATOM 828 N N . LEU A 1 101 ? -1.318 4.272 3.413 1.00 96.44 101 LEU A N 1
ATOM 829 C CA . LEU A 1 101 ? -0.903 5.351 2.513 1.00 96.44 101 LEU A CA 1
ATOM 830 C C . LEU A 1 101 ? 0.537 5.163 2.029 1.00 96.44 101 LEU A C 1
ATOM 832 O O . LEU A 1 101 ? 0.792 5.322 0.839 1.00 96.44 101 LEU A O 1
ATOM 836 N N . ALA A 1 102 ? 1.451 4.783 2.926 1.00 97.44 102 ALA A N 1
ATOM 837 C CA . ALA A 1 102 ? 2.846 4.522 2.584 1.00 97.44 102 ALA A CA 1
ATOM 838 C C . ALA A 1 102 ? 2.979 3.373 1.573 1.00 97.44 102 ALA A C 1
ATOM 840 O O . ALA A 1 102 ? 3.654 3.529 0.561 1.00 97.44 102 ALA A O 1
ATOM 841 N N . LEU A 1 103 ? 2.285 2.254 1.803 1.00 98.12 103 LEU A N 1
ATOM 842 C CA . LEU A 1 103 ? 2.290 1.112 0.887 1.00 98.12 103 LEU A CA 1
ATOM 843 C C . LEU A 1 103 ? 1.634 1.440 -0.457 1.00 98.12 103 LEU A C 1
ATOM 845 O O . LEU A 1 103 ? 2.179 1.073 -1.490 1.00 98.12 103 LEU A O 1
ATOM 849 N N . LEU A 1 104 ? 0.498 2.149 -0.467 1.00 97.94 104 LEU A N 1
ATOM 850 C CA . LEU A 1 104 ? -0.145 2.563 -1.717 1.00 97.94 104 LEU A CA 1
ATOM 851 C C . LEU A 1 104 ? 0.761 3.484 -2.531 1.00 97.94 104 LEU A C 1
ATOM 853 O O . LEU A 1 104 ? 0.865 3.294 -3.737 1.00 97.94 104 LEU A O 1
ATOM 857 N N . LEU A 1 105 ? 1.417 4.453 -1.889 1.00 98.19 105 LEU A N 1
ATOM 858 C CA . LEU A 1 105 ? 2.347 5.355 -2.562 1.00 98.19 105 LEU A CA 1
ATOM 859 C C . LEU A 1 105 ? 3.552 4.588 -3.116 1.00 98.19 105 LEU A C 1
ATOM 861 O O . LEU A 1 105 ? 3.829 4.686 -4.304 1.00 98.19 105 LEU A O 1
ATOM 865 N N . SER A 1 106 ? 4.218 3.800 -2.269 1.00 98.50 106 SER A N 1
ATOM 866 C CA . SER A 1 106 ? 5.423 3.045 -2.630 1.00 98.50 106 SER A CA 1
ATOM 867 C C . SER A 1 106 ? 5.155 2.084 -3.790 1.00 98.50 106 SER A C 1
ATOM 869 O O . SER A 1 106 ? 5.831 2.149 -4.808 1.00 98.50 106 SER A O 1
ATOM 871 N N . LEU A 1 107 ? 4.094 1.273 -3.696 1.00 98.38 107 LEU A N 1
ATOM 872 C CA . LEU A 1 107 ? 3.725 0.328 -4.753 1.00 98.38 107 LEU A CA 1
ATOM 873 C C . LEU A 1 107 ? 3.249 1.025 -6.034 1.00 98.38 107 LEU A C 1
ATOM 875 O O . LEU A 1 107 ? 3.458 0.495 -7.121 1.00 98.38 107 LEU A O 1
ATOM 879 N N . SER A 1 108 ? 2.613 2.199 -5.926 1.00 98.38 108 SER A N 1
ATOM 880 C CA . SER A 1 108 ? 2.238 2.977 -7.115 1.00 98.38 108 SER A CA 1
ATOM 881 C C . SER A 1 108 ? 3.476 3.502 -7.830 1.00 98.38 108 SER A C 1
ATOM 883 O O . SER A 1 108 ? 3.519 3.437 -9.050 1.00 98.38 108 SER A O 1
ATOM 885 N N . LEU A 1 109 ? 4.479 3.990 -7.093 1.00 97.88 109 LEU A N 1
ATOM 886 C CA . LEU A 1 109 ? 5.728 4.466 -7.685 1.00 97.88 109 LEU A CA 1
ATOM 887 C C . LEU A 1 109 ? 6.492 3.319 -8.351 1.00 97.88 109 LEU A C 1
ATOM 889 O O . LEU A 1 109 ? 6.794 3.447 -9.530 1.00 97.88 109 LEU A O 1
ATOM 893 N N . THR A 1 110 ? 6.672 2.177 -7.673 1.00 98.12 110 THR A N 1
ATOM 894 C CA . THR A 1 110 ? 7.265 0.970 -8.284 1.00 98.12 110 THR A CA 1
ATOM 895 C C . THR A 1 110 ? 6.520 0.545 -9.551 1.00 98.12 110 THR A C 1
ATOM 897 O O . THR A 1 110 ? 7.126 0.321 -10.593 1.00 98.12 110 THR A O 1
ATOM 900 N N . GLY A 1 111 ? 5.189 0.440 -9.490 1.00 97.25 111 GLY A N 1
ATOM 901 C CA . GLY A 1 111 ? 4.400 -0.002 -10.638 1.00 97.25 111 GLY A CA 1
ATOM 902 C C . GLY A 1 111 ? 4.464 0.976 -11.813 1.00 97.25 111 GLY A C 1
ATOM 903 O O . GLY A 1 111 ? 4.575 0.547 -12.956 1.00 97.25 111 GLY A O 1
ATOM 904 N N . LEU A 1 112 ? 4.405 2.286 -11.550 1.00 96.69 112 LEU A N 1
ATOM 905 C CA . LEU A 1 112 ? 4.438 3.311 -12.595 1.00 96.69 112 LEU A CA 1
ATOM 906 C C . LEU A 1 112 ? 5.810 3.411 -13.266 1.00 96.69 112 LEU A C 1
ATOM 908 O O . LEU A 1 112 ? 5.849 3.542 -14.486 1.00 96.69 112 LEU A O 1
ATOM 912 N N . THR A 1 113 ? 6.910 3.322 -12.511 1.00 95.00 113 THR A N 1
ATOM 913 C CA . THR A 1 113 ? 8.248 3.291 -13.118 1.00 95.00 113 THR A CA 1
ATOM 914 C C . THR A 1 113 ? 8.489 1.995 -13.877 1.00 95.00 113 THR A C 1
ATOM 916 O O . THR A 1 113 ? 8.984 2.052 -14.994 1.00 95.00 113 THR A O 1
ATOM 919 N N . GLY A 1 114 ? 8.034 0.849 -13.356 1.00 94.62 114 GLY A N 1
ATOM 920 C CA . GLY A 1 114 ? 8.116 -0.429 -14.076 1.00 94.62 114 GLY A CA 1
ATOM 921 C C . GLY A 1 114 ? 7.321 -0.419 -15.384 1.00 94.62 114 GLY A C 1
ATOM 922 O O . GLY A 1 114 ? 7.803 -0.877 -16.413 1.00 94.62 114 GLY A O 1
ATOM 923 N N . TYR A 1 115 ? 6.125 0.179 -15.378 1.00 94.75 115 TYR A N 1
ATOM 924 C CA . TYR A 1 115 ? 5.355 0.402 -16.602 1.00 94.75 115 TYR A CA 1
ATOM 925 C C . TYR A 1 115 ? 6.102 1.316 -17.582 1.00 94.75 115 TYR A C 1
ATOM 927 O O . TYR A 1 115 ? 6.128 1.026 -18.771 1.00 94.75 115 TYR A O 1
ATOM 935 N N . ALA A 1 116 ? 6.706 2.410 -17.109 1.00 91.31 116 ALA A N 1
ATOM 936 C CA . ALA A 1 116 ? 7.446 3.334 -17.967 1.00 91.31 116 ALA A CA 1
ATOM 937 C C . ALA A 1 116 ? 8.669 2.674 -18.630 1.00 91.31 116 ALA A C 1
ATOM 939 O O . ALA A 1 116 ? 8.840 2.843 -19.836 1.00 91.31 116 ALA A O 1
ATOM 940 N N . LEU A 1 117 ? 9.447 1.891 -17.873 1.00 90.06 117 LEU A N 1
ATOM 941 C CA . LEU A 1 117 ? 10.584 1.110 -18.379 1.00 90.06 117 LEU A CA 1
ATOM 942 C C . LEU A 1 117 ? 10.144 0.133 -19.474 1.00 90.06 117 LEU A C 1
ATOM 944 O O . LEU A 1 117 ? 10.660 0.174 -20.586 1.00 90.06 117 LEU A O 1
ATOM 948 N N . GLU A 1 118 ? 9.112 -0.669 -19.201 1.00 90.88 118 GLU A N 1
ATOM 949 C CA . GLU A 1 118 ? 8.589 -1.644 -20.164 1.00 90.88 118 GLU A CA 1
ATOM 950 C C . GLU A 1 118 ? 8.076 -0.973 -21.447 1.00 90.88 118 GLU A C 1
ATOM 952 O O . GLU A 1 118 ? 8.333 -1.438 -22.558 1.00 90.88 118 GLU A O 1
ATOM 957 N N . GLN A 1 119 ? 7.390 0.167 -21.324 1.00 89.06 119 GLN A N 1
ATOM 958 C CA . GLN A 1 119 ? 6.987 0.939 -22.497 1.00 89.06 119 GLN A CA 1
ATOM 959 C C . GLN A 1 119 ? 8.197 1.467 -23.280 1.00 89.06 119 GLN A C 1
ATOM 961 O O . GLN A 1 119 ? 8.144 1.468 -24.509 1.00 89.06 119 GLN A O 1
ATOM 966 N N . GLY A 1 120 ? 9.262 1.906 -22.603 1.00 83.75 120 GLY A N 1
ATOM 967 C CA . GLY A 1 120 ? 10.517 2.324 -23.231 1.00 83.75 120 GLY A CA 1
ATOM 968 C C . GLY A 1 120 ? 11.145 1.200 -24.057 1.00 83.75 120 GLY A C 1
ATOM 969 O O . GLY A 1 120 ? 11.374 1.376 -25.257 1.00 83.75 120 GLY A O 1
ATOM 970 N N . TYR A 1 121 ? 11.301 0.014 -23.463 1.00 83.94 121 TYR A N 1
ATOM 971 C CA . TYR A 1 121 ? 11.862 -1.158 -24.143 1.00 83.94 121 TYR A CA 1
ATOM 972 C C . TYR A 1 121 ? 11.034 -1.602 -25.352 1.00 83.94 121 TYR A C 1
ATOM 974 O O . TYR A 1 121 ? 11.589 -1.825 -26.429 1.00 83.94 121 TYR A O 1
ATOM 982 N N . GLN A 1 122 ? 9.703 -1.656 -25.231 1.00 86.06 122 GLN A N 1
ATOM 983 C CA . GLN A 1 122 ? 8.828 -2.001 -26.359 1.00 86.06 122 GLN A CA 1
ATOM 984 C C . GLN A 1 122 ? 8.969 -1.023 -27.531 1.00 86.06 122 GLN A C 1
ATOM 986 O O . GLN A 1 122 ? 8.919 -1.415 -28.697 1.00 86.06 122 GLN A O 1
ATOM 991 N N . LEU A 1 123 ? 9.119 0.270 -27.241 1.00 84.19 123 LEU A N 1
ATOM 992 C CA . LEU A 1 123 ? 9.257 1.298 -28.268 1.00 84.19 123 LEU A CA 1
ATOM 993 C C . LEU A 1 123 ? 10.607 1.194 -28.992 1.00 84.19 123 LEU A C 1
ATOM 995 O O . LEU A 1 123 ? 10.643 1.327 -30.221 1.00 84.19 123 LEU A O 1
ATOM 999 N N . MET A 1 124 ? 11.671 0.882 -28.247 1.00 78.12 124 MET A N 1
ATOM 1000 C CA . MET A 1 124 ? 13.002 0.604 -28.782 1.00 78.12 124 MET A CA 1
ATOM 1001 C C . MET A 1 124 ? 13.002 -0.639 -29.690 1.00 78.12 124 MET A C 1
ATOM 1003 O O . MET A 1 124 ? 13.517 -0.571 -30.807 1.00 78.12 124 MET A O 1
ATOM 1007 N N . ASP A 1 125 ? 12.354 -1.735 -29.276 1.00 83.19 125 ASP A N 1
ATOM 1008 C CA . ASP A 1 125 ? 12.252 -2.977 -30.067 1.00 83.19 125 ASP A CA 1
ATOM 1009 C C . ASP A 1 125 ? 11.469 -2.780 -31.380 1.00 83.19 125 ASP A C 1
ATOM 1011 O O . ASP A 1 125 ? 11.826 -3.313 -32.432 1.00 83.19 125 ASP A O 1
ATOM 1015 N N . MET A 1 126 ? 10.448 -1.915 -31.375 1.00 83.19 126 MET A N 1
ATOM 1016 C CA . MET A 1 126 ? 9.717 -1.529 -32.590 1.00 83.19 126 MET A CA 1
ATOM 1017 C C . MET A 1 126 ? 10.526 -0.637 -33.549 1.00 83.19 126 MET A C 1
ATOM 1019 O O . MET A 1 126 ? 10.011 -0.246 -34.602 1.00 83.19 126 MET A O 1
ATOM 1023 N N . GLY A 1 127 ? 11.768 -0.279 -33.203 1.00 75.00 127 GLY A N 1
ATOM 1024 C CA . GLY A 1 127 ? 12.619 0.604 -33.998 1.00 75.00 127 GLY A CA 1
ATOM 1025 C C . GLY A 1 127 ? 12.036 2.007 -34.155 1.00 75.00 127 GLY A C 1
ATOM 1026 O O . GLY A 1 127 ? 12.400 2.723 -35.090 1.00 75.00 127 GLY A O 1
ATOM 1027 N N . ILE A 1 128 ? 11.098 2.392 -33.281 1.00 72.56 128 ILE A N 1
ATOM 1028 C CA . ILE A 1 128 ? 10.612 3.760 -33.200 1.00 72.56 128 ILE A CA 1
ATOM 1029 C C . ILE A 1 128 ? 11.635 4.486 -32.332 1.00 72.56 128 ILE A C 1
ATOM 1031 O O . ILE A 1 128 ? 11.703 4.193 -31.139 1.00 72.56 128 ILE A O 1
ATOM 1035 N N . PRO A 1 129 ? 12.411 5.442 -32.875 1.00 60.41 129 PRO A N 1
ATOM 1036 C CA . PRO A 1 129 ? 13.172 6.360 -32.048 1.00 60.41 129 PRO A CA 1
ATOM 1037 C C . PRO A 1 129 ? 12.146 7.244 -31.344 1.00 60.41 129 PRO A C 1
ATOM 1039 O O . PRO A 1 129 ? 11.768 8.320 -31.814 1.00 60.41 129 PRO A O 1
ATOM 1042 N N . VAL A 1 130 ? 11.571 6.732 -30.263 1.00 55.34 130 VAL A N 1
ATOM 1043 C CA . VAL A 1 130 ? 10.660 7.487 -29.425 1.00 55.34 130 VAL A CA 1
ATOM 1044 C C . VAL A 1 130 ? 11.527 8.493 -28.751 1.00 55.34 130 VAL A C 1
ATOM 1046 O O . VAL A 1 130 ? 12.119 8.122 -27.773 1.00 55.34 130 VAL A O 1
ATOM 1049 N N . VAL A 1 131 ? 11.649 9.694 -29.318 1.00 52.69 131 VAL A N 1
ATOM 1050 C CA . VAL A 1 131 ? 11.909 10.994 -28.666 1.00 52.69 131 VAL A CA 1
ATOM 1051 C C . VAL A 1 131 ? 13.024 11.052 -27.584 1.00 52.69 131 VAL A C 1
ATOM 1053 O O . VAL A 1 131 ? 13.202 12.091 -26.967 1.00 52.69 131 VAL A O 1
ATOM 1056 N N . VAL A 1 132 ? 13.800 9.988 -27.386 1.00 52.06 132 VAL A N 1
ATOM 1057 C CA . VAL A 1 132 ? 14.630 9.648 -26.217 1.00 52.06 132 VAL A CA 1
ATOM 1058 C C . VAL A 1 132 ? 16.087 9.828 -26.600 1.00 52.06 132 VAL A C 1
ATOM 1060 O O . VAL A 1 132 ? 16.762 10.606 -25.953 1.00 52.06 132 VAL A O 1
ATOM 1063 N N . GLU A 1 133 ? 16.522 9.349 -27.770 1.00 47.94 133 GLU A N 1
ATOM 1064 C CA . GLU A 1 133 ? 17.886 9.603 -28.277 1.00 47.94 133 GLU A CA 1
ATOM 1065 C C . GLU A 1 133 ? 18.263 11.101 -28.400 1.00 47.94 133 GLU A C 1
ATOM 1067 O O . GLU A 1 133 ? 19.429 11.437 -28.593 1.00 47.94 133 GLU A O 1
ATOM 1072 N N . GLN A 1 134 ? 17.292 12.022 -28.320 1.00 47.06 134 GLN A N 1
ATOM 1073 C CA . GLN A 1 134 ? 17.528 13.471 -28.316 1.00 47.06 134 GLN A CA 1
ATOM 1074 C C . GLN A 1 134 ? 17.059 14.214 -27.052 1.00 47.06 134 GLN A C 1
ATOM 1076 O O . GLN A 1 134 ? 17.354 15.406 -26.952 1.00 47.06 134 GLN A O 1
ATOM 1081 N N . LEU A 1 135 ? 16.343 13.574 -26.115 1.00 49.03 135 LEU A N 1
ATOM 1082 C CA . LEU A 1 135 ? 15.815 14.220 -24.894 1.00 49.03 135 LEU A CA 1
ATOM 1083 C C . LEU A 1 135 ? 16.041 13.429 -23.597 1.00 49.03 135 LEU A C 1
ATOM 1085 O O . LEU A 1 135 ? 15.825 13.992 -22.530 1.00 49.03 135 LEU A O 1
ATOM 1089 N N . VAL A 1 136 ? 16.440 12.166 -23.685 1.00 51.22 136 VAL A N 1
ATOM 1090 C CA . VAL A 1 136 ? 16.653 11.251 -22.567 1.00 51.22 136 VAL A CA 1
ATOM 1091 C C . VAL A 1 136 ? 18.125 10.868 -22.648 1.00 51.22 136 VAL A C 1
ATOM 1093 O O . VAL A 1 136 ? 18.534 10.090 -23.506 1.00 51.22 136 VAL A O 1
ATOM 1096 N N . ASP A 1 137 ? 18.937 11.545 -21.837 1.00 54.06 137 ASP A N 1
ATOM 1097 C CA . ASP A 1 137 ? 20.299 11.091 -21.548 1.00 54.06 137 ASP A CA 1
ATOM 1098 C C . ASP A 1 137 ? 20.223 9.650 -21.017 1.00 54.06 137 ASP A C 1
ATOM 1100 O O . ASP A 1 137 ? 19.224 9.279 -20.395 1.00 54.06 137 ASP A O 1
ATOM 1104 N N . ASP A 1 138 ? 21.291 8.868 -21.199 1.00 59.38 138 ASP A N 1
ATOM 1105 C CA . ASP A 1 138 ? 21.444 7.530 -20.595 1.00 59.38 138 ASP A CA 1
ATOM 1106 C C . ASP A 1 138 ? 21.095 7.536 -19.078 1.00 59.38 138 ASP A C 1
ATOM 1108 O O . ASP A 1 138 ? 20.602 6.547 -18.537 1.00 59.38 138 ASP A O 1
ATOM 1112 N N . ASP A 1 139 ? 21.243 8.696 -18.423 1.00 64.06 139 ASP A N 1
ATOM 1113 C CA . ASP A 1 139 ? 20.906 8.978 -17.023 1.00 64.06 139 ASP A CA 1
ATOM 1114 C C . ASP A 1 139 ? 19.411 8.782 -16.654 1.00 64.06 139 ASP A C 1
ATOM 1116 O O . ASP A 1 139 ? 19.092 8.554 -15.486 1.00 64.06 139 ASP A O 1
ATOM 1120 N N . GLU A 1 140 ? 18.459 8.917 -17.588 1.00 63.06 140 GLU A N 1
ATOM 1121 C CA . GLU A 1 140 ? 17.017 8.860 -17.270 1.00 63.06 140 GLU A CA 1
ATOM 1122 C C . GLU A 1 140 ? 16.452 7.427 -17.223 1.00 63.06 140 GLU A C 1
ATOM 1124 O O . GLU A 1 140 ? 15.60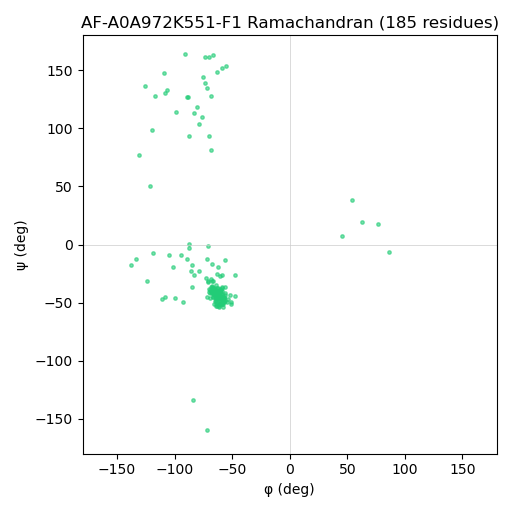3 7.142 -16.371 1.00 63.06 140 GLU A O 1
ATOM 1129 N N . GLU A 1 141 ? 16.914 6.521 -18.096 1.00 66.88 141 GLU A N 1
ATOM 1130 C CA . GLU A 1 141 ? 16.565 5.091 -18.011 1.00 66.88 141 GLU A CA 1
ATOM 1131 C C . GLU A 1 141 ? 17.163 4.475 -16.737 1.00 66.88 141 GLU A C 1
ATOM 1133 O O . GLU A 1 141 ? 16.441 3.817 -15.983 1.00 66.88 141 GLU A O 1
ATOM 1138 N N . GLU A 1 142 ? 18.425 4.804 -16.432 1.00 79.25 142 GLU A N 1
ATOM 1139 C CA . GLU A 1 142 ? 19.104 4.419 -15.187 1.00 79.25 142 GLU A CA 1
ATOM 1140 C C . GLU A 1 142 ? 18.343 4.945 -13.956 1.00 79.25 142 GLU A C 1
ATOM 1142 O O . GLU A 1 142 ? 18.084 4.203 -13.008 1.00 79.25 142 GLU A O 1
ATOM 1147 N N . LEU A 1 143 ? 17.861 6.194 -13.991 1.00 87.25 143 LEU A N 1
ATOM 1148 C CA . LEU A 1 143 ? 17.064 6.758 -12.900 1.00 87.25 143 LEU A CA 1
ATOM 1149 C C . LEU A 1 143 ? 15.722 6.039 -12.705 1.00 87.25 143 LEU A C 1
ATOM 1151 O O . LEU A 1 143 ? 15.293 5.843 -11.565 1.00 87.25 143 LEU A O 1
ATOM 1155 N N . LEU A 1 144 ? 15.014 5.669 -13.776 1.00 89.06 144 LEU A N 1
ATOM 1156 C CA . LEU A 1 144 ? 13.741 4.948 -13.650 1.00 89.06 144 LEU A CA 1
ATOM 1157 C C . LEU A 1 144 ? 13.933 3.553 -13.051 1.00 89.06 144 LEU A C 1
ATOM 1159 O O . LEU A 1 144 ? 13.107 3.141 -12.226 1.00 89.06 144 LEU A O 1
ATOM 1163 N N . GLU A 1 145 ? 15.005 2.863 -13.437 1.00 90.00 145 GLU A 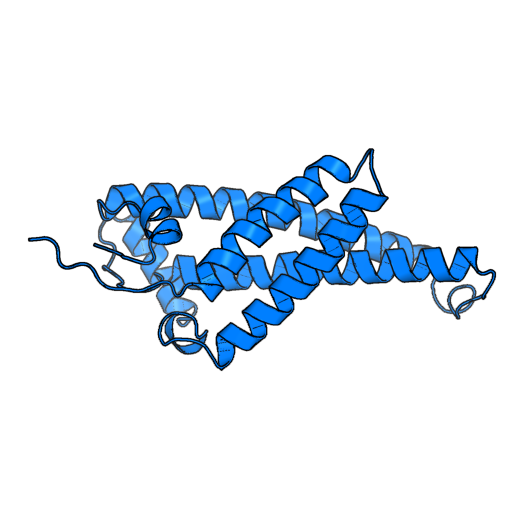N 1
ATOM 1164 C CA . GLU A 1 145 ? 15.409 1.574 -12.874 1.00 90.00 145 GLU A CA 1
ATOM 1165 C C . GLU A 1 145 ? 15.769 1.715 -11.389 1.00 90.00 145 GLU A C 1
ATOM 1167 O O . GLU A 1 145 ? 15.146 1.065 -10.547 1.00 90.00 145 GLU A O 1
ATOM 1172 N N . GLU A 1 146 ? 16.636 2.666 -11.027 1.00 92.81 146 GLU A N 1
ATOM 1173 C CA . GLU A 1 146 ? 16.987 2.943 -9.628 1.00 92.81 146 GLU A CA 1
ATOM 1174 C C . GLU A 1 146 ? 15.753 3.269 -8.772 1.00 92.81 146 GLU A C 1
ATOM 1176 O O . GLU A 1 146 ? 15.598 2.781 -7.647 1.00 92.81 146 GLU A O 1
ATOM 1181 N N . VAL A 1 147 ? 14.838 4.094 -9.293 1.00 94.06 147 VAL A N 1
ATOM 1182 C CA . VAL A 1 147 ? 13.590 4.438 -8.603 1.00 94.06 147 VAL A CA 1
ATOM 1183 C C . VAL A 1 147 ? 12.709 3.196 -8.452 1.00 94.06 147 VAL A C 1
ATOM 1185 O O . VAL A 1 147 ? 12.136 2.986 -7.377 1.00 94.06 147 VAL A O 1
ATOM 1188 N N . HIS A 1 148 ? 12.594 2.363 -9.490 1.00 96.50 148 HIS A N 1
ATOM 1189 C CA . HIS A 1 148 ? 11.847 1.111 -9.428 1.00 96.50 148 HIS A CA 1
ATOM 1190 C C . HIS A 1 148 ? 12.387 0.194 -8.326 1.00 96.50 148 HIS A C 1
ATOM 1192 O O . HIS A 1 148 ? 11.628 -0.194 -7.429 1.00 96.50 148 HIS A O 1
ATOM 1198 N N . GLU A 1 149 ? 13.688 -0.093 -8.346 1.00 95.75 149 GLU A N 1
ATOM 1199 C CA . GLU A 1 149 ? 14.361 -0.956 -7.377 1.00 95.75 149 GLU A CA 1
ATOM 1200 C C . GLU A 1 149 ? 14.259 -0.407 -5.952 1.00 95.75 149 GLU A C 1
ATOM 1202 O O . GLU A 1 149 ? 13.901 -1.131 -5.014 1.00 95.75 149 GLU A O 1
ATOM 1207 N N . PHE A 1 150 ? 14.496 0.896 -5.779 1.00 97.62 150 PHE A N 1
ATOM 1208 C CA . PHE A 1 150 ? 14.397 1.554 -4.482 1.00 97.62 150 PHE A CA 1
ATOM 1209 C C . PHE A 1 150 ? 12.996 1.407 -3.888 1.00 97.62 150 PHE A C 1
ATOM 1211 O O . PHE A 1 150 ? 12.849 0.994 -2.731 1.00 97.62 150 PHE A O 1
ATOM 1218 N N . PHE A 1 151 ? 11.945 1.716 -4.657 1.00 98.19 151 PHE A N 1
ATOM 1219 C CA . PHE A 1 151 ? 10.576 1.604 -4.157 1.00 98.19 151 PHE A CA 1
ATOM 1220 C C . PHE A 1 151 ? 10.121 0.146 -4.020 1.00 98.19 151 PHE A C 1
ATOM 1222 O O . PHE A 1 151 ? 9.317 -0.147 -3.129 1.00 98.19 151 PHE A O 1
ATOM 1229 N N . ALA A 1 152 ? 10.644 -0.788 -4.820 1.00 97.50 152 ALA A N 1
ATOM 1230 C CA . ALA A 1 152 ? 10.400 -2.219 -4.640 1.00 97.50 152 ALA A CA 1
ATOM 1231 C C . ALA A 1 152 ? 10.977 -2.706 -3.297 1.00 97.50 152 ALA A C 1
ATOM 1233 O O . ALA A 1 152 ? 10.260 -3.302 -2.482 1.00 97.50 152 ALA A O 1
ATOM 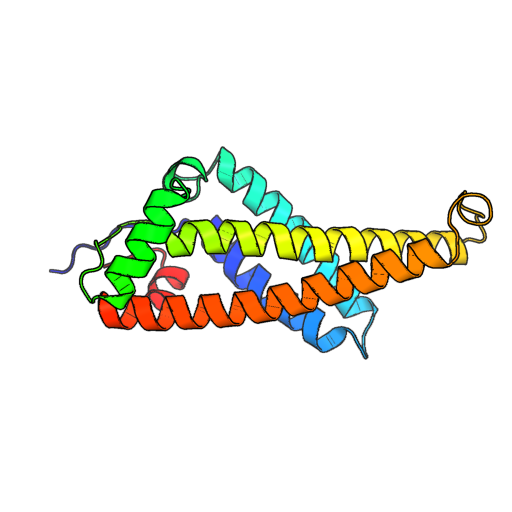1234 N N . GLY A 1 153 ? 12.233 -2.353 -3.006 1.00 97.81 153 GLY A N 1
ATOM 1235 C CA . GLY A 1 153 ? 12.894 -2.636 -1.731 1.00 97.81 153 GLY A CA 1
ATOM 1236 C C . GLY A 1 153 ? 12.211 -1.954 -0.541 1.00 97.81 153 GLY A C 1
ATOM 1237 O O . GLY A 1 153 ? 11.963 -2.586 0.492 1.00 97.81 153 GLY A O 1
ATOM 1238 N N . LEU A 1 154 ? 11.820 -0.684 -0.693 1.00 98.19 154 LEU A N 1
ATOM 1239 C CA . LEU A 1 154 ? 11.053 0.047 0.318 1.00 98.19 154 LEU A CA 1
ATOM 1240 C C . LEU A 1 154 ? 9.699 -0.619 0.585 1.00 98.19 154 LEU A C 1
ATOM 1242 O O . LEU A 1 154 ? 9.304 -0.761 1.743 1.00 98.19 154 LEU A O 1
ATOM 1246 N N . SER A 1 155 ? 9.000 -1.067 -0.459 1.00 98.19 155 SER A N 1
ATOM 1247 C CA . SER A 1 155 ? 7.723 -1.774 -0.331 1.00 98.19 155 SER A CA 1
ATOM 1248 C C . SER A 1 155 ? 7.889 -3.061 0.474 1.00 98.19 155 SER A C 1
ATOM 1250 O O . SER A 1 155 ? 7.123 -3.289 1.412 1.00 98.19 155 SER A O 1
ATOM 1252 N N . LEU A 1 156 ? 8.921 -3.863 0.190 1.00 97.94 156 LEU A N 1
ATOM 1253 C CA . LEU A 1 156 ? 9.225 -5.074 0.956 1.00 97.94 156 LEU A CA 1
AT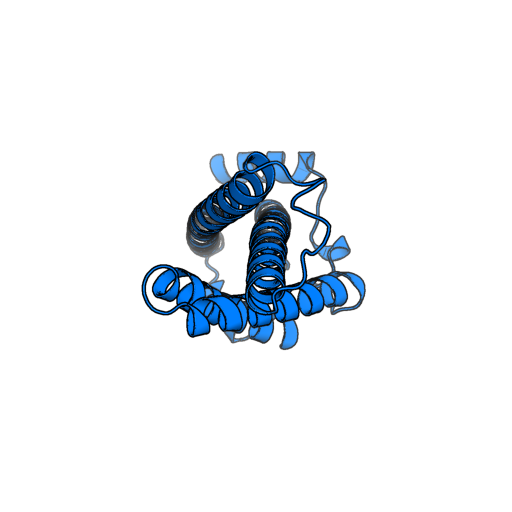OM 1254 C C . LEU A 1 156 ? 9.488 -4.760 2.438 1.00 97.94 156 LEU A C 1
ATOM 1256 O O . LEU A 1 156 ? 8.928 -5.411 3.326 1.00 97.94 156 LEU A O 1
ATOM 1260 N N . PHE A 1 157 ? 10.288 -3.728 2.716 1.00 98.31 157 PHE A N 1
ATOM 1261 C CA . PHE A 1 157 ? 10.543 -3.267 4.080 1.00 98.31 157 PHE A CA 1
ATOM 1262 C C . PHE A 1 157 ? 9.247 -2.853 4.797 1.00 98.31 157 PHE A C 1
ATOM 1264 O O . PHE A 1 157 ? 8.971 -3.314 5.910 1.00 98.31 157 PHE A O 1
ATOM 1271 N N . LEU A 1 158 ? 8.416 -2.028 4.152 1.00 98.12 158 LEU A N 1
ATOM 1272 C CA . LEU A 1 158 ? 7.137 -1.567 4.695 1.00 98.12 158 LEU A CA 1
ATOM 1273 C C . LEU A 1 158 ? 6.161 -2.724 4.931 1.00 98.12 158 LEU A C 1
ATOM 1275 O O . LEU A 1 158 ? 5.469 -2.726 5.949 1.00 98.12 158 LEU A O 1
ATOM 1279 N N . ILE A 1 159 ? 6.130 -3.732 4.054 1.00 98.19 159 ILE A N 1
ATOM 1280 C CA . ILE A 1 159 ? 5.350 -4.963 4.248 1.00 98.19 159 ILE A CA 1
ATOM 1281 C C . ILE A 1 159 ? 5.827 -5.699 5.505 1.00 98.19 159 ILE A C 1
ATOM 1283 O O . ILE A 1 159 ? 5.002 -6.109 6.324 1.00 98.19 159 ILE A O 1
ATOM 1287 N N . GLY A 1 160 ? 7.142 -5.812 5.717 1.00 97.94 160 GLY A N 1
ATOM 1288 C CA . GLY A 1 160 ? 7.707 -6.379 6.944 1.00 97.94 160 GLY A CA 1
ATOM 1289 C C . GLY A 1 160 ? 7.240 -5.634 8.199 1.00 97.94 160 GLY A C 1
ATOM 1290 O O . GLY A 1 160 ? 6.722 -6.245 9.140 1.00 97.94 160 GLY A O 1
ATOM 1291 N N . VAL A 1 161 ? 7.336 -4.301 8.194 1.00 96.62 161 VAL A N 1
ATOM 1292 C CA . VAL A 1 161 ? 6.847 -3.448 9.293 1.00 96.62 161 VAL A CA 1
ATOM 1293 C C . VAL A 1 161 ? 5.334 -3.594 9.483 1.00 96.62 161 VAL A C 1
ATOM 1295 O O . VAL A 1 161 ? 4.862 -3.679 10.619 1.00 96.62 161 VAL A O 1
ATOM 1298 N N . HIS A 1 162 ? 4.564 -3.670 8.398 1.00 96.31 162 HIS A N 1
ATOM 1299 C CA . HIS A 1 162 ? 3.121 -3.876 8.428 1.00 96.31 162 HIS A CA 1
ATOM 1300 C C . HIS A 1 162 ? 2.759 -5.197 9.115 1.00 96.31 162 HIS A C 1
ATOM 1302 O O . HIS A 1 162 ? 1.967 -5.196 10.059 1.00 96.31 162 HIS A O 1
ATOM 1308 N N . VAL A 1 163 ? 3.373 -6.311 8.705 1.00 96.38 163 VAL A N 1
ATOM 1309 C CA . VAL A 1 163 ? 3.133 -7.634 9.300 1.00 96.38 163 VAL A CA 1
ATOM 1310 C C . VAL A 1 163 ? 3.508 -7.635 10.782 1.00 96.38 163 VAL A C 1
ATOM 1312 O O . VAL A 1 163 ? 2.727 -8.108 11.611 1.00 96.38 163 VAL A O 1
ATOM 1315 N N . LEU A 1 164 ? 4.649 -7.046 11.155 1.00 94.12 164 LEU A N 1
ATOM 1316 C CA . LEU A 1 164 ? 5.027 -6.884 12.561 1.00 94.12 164 LEU A CA 1
ATOM 1317 C C . LEU A 1 164 ? 3.987 -6.068 13.338 1.00 94.12 164 LEU A C 1
ATOM 1319 O O . LEU A 1 164 ? 3.567 -6.483 14.420 1.00 94.12 164 LEU A O 1
ATOM 1323 N N . GLY A 1 165 ? 3.514 -4.955 12.775 1.00 91.38 165 GLY A N 1
ATOM 1324 C CA . GLY A 1 165 ? 2.460 -4.128 13.357 1.00 91.38 165 GLY A CA 1
ATOM 1325 C C . GLY A 1 165 ? 1.157 -4.901 13.566 1.00 91.38 165 GLY A C 1
ATOM 1326 O O . GLY A 1 165 ? 0.568 -4.834 14.646 1.00 91.38 165 GLY A O 1
ATOM 1327 N N . VAL A 1 166 ? 0.742 -5.706 12.584 1.00 91.62 166 VAL A N 1
ATOM 1328 C CA . VAL A 1 166 ? -0.426 -6.596 12.680 1.00 91.62 166 VAL A CA 1
ATOM 1329 C C . VAL A 1 166 ? -0.242 -7.617 13.802 1.00 91.62 166 VAL A C 1
ATOM 1331 O O . VAL A 1 166 ? -1.162 -7.822 14.596 1.00 91.62 166 VAL A O 1
ATOM 1334 N N . LEU A 1 167 ? 0.936 -8.231 13.922 1.00 92.31 167 LEU A N 1
ATOM 1335 C CA . LEU A 1 167 ? 1.235 -9.213 14.967 1.00 92.31 167 LEU A CA 1
ATOM 1336 C C . LEU A 1 167 ? 1.272 -8.590 16.371 1.00 92.31 167 LEU A C 1
ATOM 1338 O O . LEU A 1 167 ? 0.767 -9.190 17.322 1.00 92.31 167 LEU A O 1
ATOM 1342 N N . VAL A 1 168 ? 1.861 -7.401 16.521 1.00 89.69 168 VAL A N 1
ATOM 1343 C CA . VAL A 1 168 ? 1.893 -6.658 17.792 1.00 89.69 168 VAL A CA 1
ATOM 1344 C C . VAL A 1 168 ? 0.480 -6.232 18.182 1.00 89.69 168 VAL A C 1
ATOM 1346 O O . VAL A 1 168 ? 0.026 -6.554 19.278 1.00 89.69 168 VAL A O 1
ATOM 1349 N N . SER A 1 169 ? -0.248 -5.593 17.267 1.00 86.00 169 SER A N 1
ATOM 1350 C CA . SER A 1 169 ? -1.617 -5.123 17.490 1.00 86.00 169 SER A CA 1
ATOM 1351 C C . SER A 1 169 ? -2.563 -6.285 17.816 1.00 86.00 169 SER A C 1
ATOM 1353 O O . SER A 1 169 ? -3.331 -6.200 18.773 1.00 86.00 169 SER A O 1
ATOM 1355 N N . SER A 1 170 ? -2.422 -7.426 17.129 1.00 88.12 170 SER A N 1
ATOM 1356 C CA . SER A 1 170 ? -3.209 -8.632 17.417 1.00 88.12 170 SER A CA 1
ATOM 1357 C C . SER A 1 170 ? -2.986 -9.158 18.840 1.00 88.12 170 SER A C 1
ATOM 1359 O O . SER A 1 170 ? -3.932 -9.568 19.515 1.00 88.12 170 SER A O 1
ATOM 1361 N N . ARG A 1 171 ? -1.738 -9.133 19.333 1.00 88.12 171 ARG A N 1
ATOM 1362 C CA . ARG A 1 171 ? -1.415 -9.564 20.704 1.00 88.12 171 ARG A CA 1
ATOM 1363 C C . ARG A 1 171 ? -1.906 -8.570 21.750 1.00 88.12 171 ARG A C 1
ATOM 1365 O O . ARG A 1 171 ? -2.495 -8.987 22.745 1.00 88.12 171 ARG A O 1
ATOM 1372 N N . VAL A 1 172 ? -1.679 -7.279 21.522 1.00 84.69 172 VAL A N 1
ATOM 1373 C CA . VAL A 1 172 ? -2.024 -6.208 22.465 1.00 84.69 172 VAL A CA 1
ATOM 1374 C C . VAL A 1 172 ? -3.538 -6.075 22.623 1.00 84.69 172 VAL A C 1
ATOM 1376 O O . VAL A 1 172 ? -4.031 -6.030 23.749 1.00 84.69 172 VAL A O 1
ATOM 1379 N N . HIS A 1 173 ? -4.286 -6.102 21.519 1.00 80.81 173 HIS A N 1
ATOM 1380 C CA . HIS A 1 173 ? -5.749 -6.013 21.549 1.00 80.81 173 HIS A CA 1
ATOM 1381 C C . HIS A 1 173 ? -6.439 -7.376 21.720 1.00 80.81 173 HIS A C 1
ATOM 1383 O O . HIS A 1 173 ? -7.654 -7.429 21.869 1.00 80.81 173 HIS A O 1
ATOM 1389 N N . LYS A 1 174 ? -5.684 -8.486 21.767 1.00 84.75 174 LYS A N 1
ATOM 1390 C CA . LYS A 1 174 ? -6.211 -9.862 21.894 1.00 84.75 174 LYS A CA 1
ATOM 1391 C C . LYS A 1 174 ? -7.254 -10.203 20.816 1.00 84.75 174 LYS A C 1
ATOM 1393 O O . LYS A 1 174 ? -8.228 -10.922 21.067 1.00 84.75 174 LYS A O 1
ATOM 1398 N N . GLU A 1 175 ? -7.007 -9.714 19.607 1.00 85.38 175 GLU A N 1
ATOM 1399 C CA . GLU A 1 175 ? -7.846 -9.864 18.419 1.00 85.38 175 GLU A CA 1
ATOM 1400 C C . GLU A 1 175 ? -7.017 -10.452 17.281 1.00 85.38 175 GLU A C 1
ATOM 1402 O O . GLU A 1 175 ? -5.890 -10.036 17.043 1.00 85.38 175 GLU A O 1
ATOM 1407 N N . ASN A 1 176 ? -7.558 -11.419 16.542 1.00 89.62 176 ASN A N 1
ATOM 1408 C CA . ASN A 1 176 ? -6.845 -11.987 15.401 1.00 89.62 176 ASN A CA 1
ATOM 1409 C C . ASN A 1 176 ? -7.137 -11.163 14.139 1.00 89.62 176 ASN A C 1
ATOM 1411 O O . ASN A 1 176 ? -8.123 -11.415 13.444 1.00 89.62 176 ASN A O 1
ATOM 1415 N N . LEU A 1 177 ? -6.275 -10.185 13.849 1.00 89.88 177 LEU A N 1
ATOM 1416 C CA . LEU A 1 177 ? -6.439 -9.289 12.701 1.00 89.88 177 LEU A CA 1
ATOM 1417 C C . LEU A 1 177 ? -6.296 -10.017 11.357 1.00 89.88 177 LEU A C 1
ATOM 1419 O O . LEU A 1 177 ? -6.986 -9.669 10.404 1.00 89.88 177 LEU A O 1
ATOM 1423 N N . ILE A 1 178 ? -5.475 -11.071 11.289 1.00 91.62 178 ILE A N 1
ATOM 1424 C CA . ILE A 1 178 ? -5.338 -11.905 10.084 1.00 91.62 178 ILE A CA 1
ATOM 1425 C C . ILE A 1 178 ? -6.668 -12.608 9.793 1.00 91.62 178 ILE A C 1
ATOM 1427 O O . ILE A 1 178 ? -7.180 -12.548 8.678 1.00 91.62 178 ILE A O 1
ATOM 1431 N N . LYS A 1 179 ? -7.283 -13.216 10.818 1.00 91.44 179 LYS A N 1
ATOM 1432 C CA . LYS A 1 179 ? -8.611 -13.831 10.699 1.00 91.44 179 LYS A CA 1
ATOM 1433 C C . LYS A 1 179 ? -9.662 -12.793 10.313 1.00 91.44 179 LYS A C 1
ATOM 1435 O O . LYS A 1 179 ? -10.473 -13.076 9.436 1.00 91.44 179 LYS A O 1
ATOM 1440 N N . ALA A 1 180 ? -9.623 -11.602 10.913 1.00 91.19 180 ALA A N 1
ATOM 1441 C CA . ALA A 1 180 ? -10.520 -10.511 10.544 1.00 91.19 180 ALA A CA 1
ATOM 1442 C C . ALA A 1 180 ? -10.368 -10.138 9.063 1.00 91.19 180 ALA A C 1
ATOM 1444 O O . ALA A 1 180 ? -11.368 -9.909 8.389 1.00 91.19 180 ALA A O 1
ATOM 1445 N N . MET A 1 181 ? -9.150 -10.163 8.519 1.00 94.50 181 MET A N 1
ATOM 1446 C CA . MET A 1 181 ? -8.895 -9.880 7.105 1.00 94.50 181 MET A CA 1
ATOM 1447 C C . MET A 1 181 ? -9.358 -10.989 6.147 1.00 94.50 181 MET A C 1
ATOM 1449 O O . MET A 1 181 ? -9.448 -10.776 4.940 1.00 94.50 181 MET A O 1
ATOM 1453 N N . ILE A 1 182 ? -9.693 -12.171 6.664 1.00 93.75 182 ILE A N 1
ATOM 1454 C CA . ILE A 1 182 ? -10.304 -13.260 5.893 1.00 93.7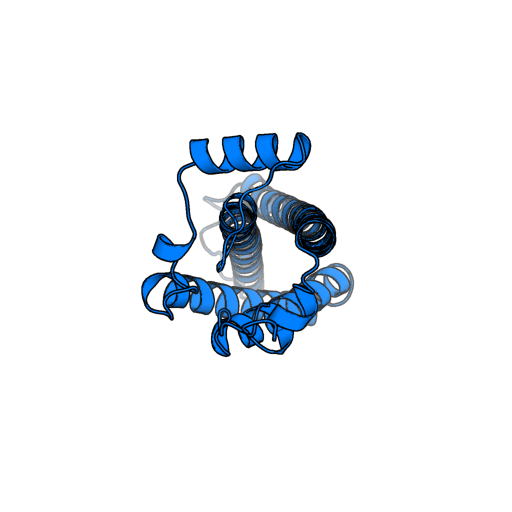5 182 ILE A CA 1
ATOM 1455 C C . ILE A 1 182 ? -11.833 -13.179 5.997 1.00 93.75 182 ILE A C 1
ATOM 1457 O O . ILE A 1 182 ? -12.534 -13.197 4.985 1.00 93.75 182 ILE A O 1
ATOM 1461 N N . THR A 1 183 ? -12.364 -13.052 7.216 1.00 93.12 183 THR A N 1
ATOM 1462 C CA . THR A 1 183 ? -13.812 -13.106 7.481 1.00 93.12 183 THR A CA 1
ATOM 1463 C C . THR A 1 183 ? -14.527 -11.774 7.252 1.00 93.12 183 THR A C 1
ATOM 1465 O O . THR A 1 183 ? -15.719 -11.756 6.962 1.00 93.12 183 THR A O 1
ATOM 1468 N N . GLY A 1 184 ? -13.817 -10.655 7.385 1.00 90.44 184 GLY A N 1
ATOM 1469 C CA . GLY A 1 184 ? -14.366 -9.299 7.412 1.00 90.44 184 GLY A CA 1
ATOM 1470 C C . GLY A 1 184 ? -14.815 -8.814 8.792 1.00 90.44 184 GLY A C 1
ATOM 1471 O O . GLY A 1 184 ? -15.151 -7.637 8.936 1.00 90.44 184 GLY A O 1
ATOM 1472 N N . TYR A 1 185 ? -14.794 -9.683 9.805 1.00 88.56 185 TYR A N 1
ATOM 1473 C CA . TYR A 1 185 ? -15.321 -9.398 11.139 1.00 88.56 185 TYR A CA 1
ATOM 1474 C C . TYR A 1 185 ? -14.209 -9.190 12.164 1.00 88.56 185 TYR A C 1
ATOM 1476 O O . TYR A 1 185 ? -13.280 -9.994 12.259 1.00 88.56 185 TYR A O 1
ATOM 1484 N N . LYS A 1 186 ? -14.343 -8.130 12.960 1.00 84.62 186 LYS A N 1
ATOM 1485 C CA . LYS A 1 186 ? -13.470 -7.795 14.089 1.00 84.62 186 LYS A CA 1
ATOM 1486 C C . LYS A 1 186 ? -14.216 -8.021 15.410 1.00 84.62 186 LYS A C 1
ATOM 1488 O O . LYS A 1 186 ? -15.438 -7.880 15.427 1.00 84.62 186 LYS A O 1
ATOM 1493 N N . GLN A 1 187 ? -13.498 -8.421 16.461 1.00 79.00 187 GLN A N 1
ATOM 1494 C CA . GLN A 1 187 ? -14.049 -8.776 17.783 1.00 79.00 187 GLN A CA 1
ATOM 1495 C C . GLN A 1 187 ? -13.894 -7.665 18.814 1.00 79.00 187 GLN A C 1
ATOM 1497 O O . GLN A 1 187 ? -13.063 -6.771 18.562 1.00 79.00 187 GLN A O 1
#

Foldseek 3Di:
DDDKDQQDDPLNLVLVVLLVVLLVQLVVCVPPPPVSNLVSLVVNLVSLVVLVVCLPVNDLLSHLVNAADDPVQLVVQVVCLVVLNHDDDPHDRNVLSVLVVLLSVLSNLLSVLSVVLVVVVVCVVVVNPPPCVPPPDPVNSVVSVVSNVVSSVVNVVSVVVNVVVQVSCCVSVVWNVVVCSVVSITD

Mean predicted aligned error: 6.12 Å

pLDDT: mea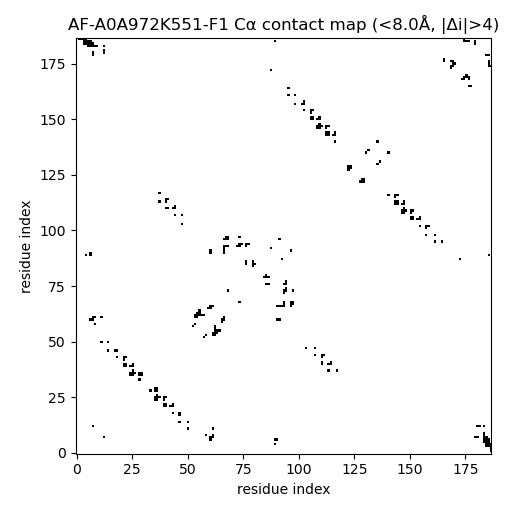n 88.25, std 11.95, range [47.06, 98.69]

Radius of gyration: 19.4 Å; Cα contacts (8 Å, |Δi|>4): 179; chains: 1; bounding box: 42×29×61 Å